Protein AF-A0A285VHG3-F1 (afdb_monomer_lite)

Structure (mmCIF, N/CA/C/O backbone):
data_AF-A0A285VHG3-F1
#
_entry.id   AF-A0A285VHG3-F1
#
loop_
_atom_site.group_PDB
_atom_site.id
_atom_site.type_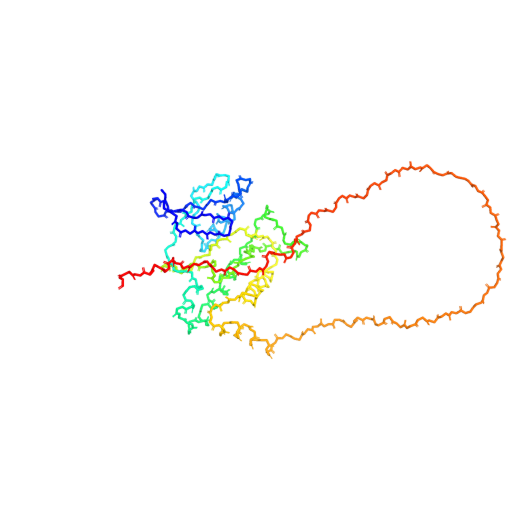symbol
_atom_site.label_atom_id
_atom_site.label_alt_id
_atom_site.label_comp_id
_atom_site.label_asym_id
_atom_site.label_entity_id
_atom_site.label_seq_id
_atom_site.pdbx_PDB_ins_code
_atom_site.Cartn_x
_atom_site.Cartn_y
_atom_site.Cartn_z
_atom_site.occupancy
_atom_site.B_iso_or_equiv
_atom_site.auth_seq_id
_atom_site.auth_comp_id
_atom_site.auth_asym_id
_atom_site.auth_atom_id
_atom_site.pdbx_PDB_model_num
ATOM 1 N N . MET A 1 1 ? -18.005 16.629 -5.718 1.00 66.44 1 MET A N 1
ATOM 2 C CA . MET A 1 1 ? -16.899 15.805 -5.182 1.00 66.44 1 MET A CA 1
ATOM 3 C C . MET A 1 1 ? -16.527 16.347 -3.810 1.00 66.44 1 MET A C 1
ATOM 5 O O . MET A 1 1 ? -16.294 17.544 -3.700 1.00 66.44 1 MET A O 1
ATOM 9 N N . GLN A 1 2 ? -16.548 15.513 -2.771 1.00 80.94 2 GLN A N 1
ATOM 10 C CA . GLN A 1 2 ? -16.170 15.897 -1.403 1.00 80.94 2 GLN A CA 1
ATOM 11 C C . GLN A 1 2 ? -14.703 15.526 -1.167 1.00 80.94 2 GLN A C 1
ATOM 13 O O . GLN A 1 2 ? -14.321 14.400 -1.457 1.00 80.94 2 GLN A O 1
ATOM 18 N N . LEU A 1 3 ? -13.888 16.429 -0.625 1.00 81.75 3 LEU A N 1
ATOM 19 C CA . LEU A 1 3 ? -12.512 16.112 -0.232 1.00 81.75 3 LEU A CA 1
ATOM 20 C C . LEU A 1 3 ? -12.527 15.217 1.019 1.00 81.75 3 LEU A C 1
ATOM 22 O O . LEU A 1 3 ? -13.089 15.599 2.045 1.00 81.75 3 LEU A O 1
ATOM 26 N N . LEU A 1 4 ? -11.945 14.023 0.921 1.00 76.56 4 LEU A N 1
ATOM 27 C CA . LEU A 1 4 ? -11.831 13.057 2.020 1.00 76.56 4 LEU A CA 1
ATOM 28 C C . LEU A 1 4 ? -10.488 13.155 2.737 1.00 76.56 4 LEU A C 1
ATOM 30 O O . LEU A 1 4 ? -10.408 12.888 3.933 1.00 76.56 4 LEU A O 1
ATOM 34 N N . GLY A 1 5 ? -9.437 13.529 2.012 1.00 73.00 5 GLY A N 1
ATOM 35 C CA . GLY A 1 5 ? -8.092 13.594 2.554 1.00 73.00 5 GLY A CA 1
ATOM 36 C C . GLY A 1 5 ? -7.164 14.418 1.679 1.00 73.00 5 GLY A C 1
ATOM 37 O O . GLY A 1 5 ? -7.343 14.515 0.468 1.00 73.00 5 GLY A O 1
ATOM 38 N N . VAL A 1 6 ? -6.167 15.007 2.326 1.00 73.00 6 VAL A N 1
ATOM 39 C CA . VAL A 1 6 ? -5.114 15.809 1.706 1.00 73.00 6 VAL A CA 1
ATOM 40 C C . VAL A 1 6 ? -3.807 15.098 2.019 1.00 73.00 6 VAL A C 1
ATOM 42 O O . VAL A 1 6 ? -3.356 15.099 3.163 1.00 73.00 6 VAL A O 1
ATOM 45 N N . GLY A 1 7 ? -3.236 14.432 1.022 1.00 68.06 7 GLY A N 1
ATOM 46 C CA . GLY A 1 7 ? -1.906 13.846 1.109 1.00 68.06 7 GLY A CA 1
ATOM 47 C C . GLY A 1 7 ? -0.818 14.894 0.871 1.00 68.06 7 GLY A C 1
ATOM 48 O O . GLY A 1 7 ? -1.086 16.068 0.595 1.00 68.06 7 GLY A O 1
ATOM 49 N N . ARG A 1 8 ? 0.446 14.468 0.953 1.00 72.12 8 ARG A N 1
ATOM 50 C CA . ARG A 1 8 ? 1.595 15.332 0.639 1.00 72.12 8 ARG A CA 1
ATOM 51 C C . ARG A 1 8 ? 1.576 15.771 -0.828 1.00 72.12 8 ARG A C 1
ATOM 53 O O . ARG A 1 8 ? 1.669 16.964 -1.107 1.00 72.12 8 ARG A O 1
ATOM 60 N N . ASP A 1 9 ? 1.382 14.803 -1.720 1.00 78.06 9 ASP A N 1
ATOM 61 C CA . ASP A 1 9 ? 1.516 14.985 -3.169 1.00 78.06 9 ASP A CA 1
ATOM 62 C C . ASP A 1 9 ? 0.190 14.830 -3.926 1.00 78.06 9 ASP A C 1
ATOM 64 O O . ASP A 1 9 ? 0.121 15.146 -5.113 1.00 78.06 9 ASP A O 1
ATOM 68 N N . ALA A 1 10 ? -0.852 14.322 -3.266 1.00 83.19 10 ALA A N 1
ATOM 69 C CA . ALA A 1 10 ? -2.134 14.015 -3.884 1.00 83.19 10 ALA A CA 1
ATOM 70 C C . ALA A 1 10 ? -3.300 14.370 -2.965 1.00 83.19 10 ALA A C 1
ATOM 72 O O . ALA A 1 10 ? -3.193 14.246 -1.745 1.00 83.19 10 ALA A O 1
ATOM 73 N N . ASP A 1 11 ? -4.419 14.749 -3.563 1.00 90.19 11 ASP A N 1
ATOM 74 C CA . ASP A 1 11 ? -5.684 14.973 -2.873 1.00 90.19 11 ASP A CA 1
ATOM 75 C C . ASP A 1 11 ? -6.637 13.811 -3.165 1.00 90.19 11 ASP A C 1
ATOM 77 O O . ASP A 1 11 ? -6.640 13.252 -4.265 1.00 90.19 11 ASP A O 1
ATOM 81 N N . VAL A 1 12 ? -7.426 13.415 -2.165 1.00 90.06 12 VAL A N 1
ATOM 82 C CA . VAL A 1 12 ? -8.349 12.279 -2.257 1.00 90.06 12 VAL A CA 1
ATOM 83 C C . VAL A 1 12 ? -9.781 12.772 -2.140 1.00 90.06 12 VAL A C 1
ATOM 85 O O . VAL A 1 12 ? -10.172 13.343 -1.120 1.00 90.06 12 VAL A O 1
ATOM 88 N N . PHE A 1 13 ? -10.587 12.511 -3.161 1.00 91.75 13 PHE A N 1
ATOM 89 C CA . PHE A 1 13 ? -11.979 12.932 -3.251 1.00 91.75 13 PHE A CA 1
ATOM 90 C C . PHE A 1 13 ? -12.920 11.729 -3.208 1.00 91.75 13 PHE A C 1
ATOM 92 O O . PHE A 1 13 ? -12.660 10.698 -3.824 1.00 91.75 13 PHE A O 1
ATOM 99 N N . ALA A 1 14 ? -14.045 11.864 -2.513 1.00 91.69 14 ALA A N 1
ATOM 100 C CA . ALA A 1 14 ? -15.127 10.896 -2.555 1.00 91.69 14 ALA A CA 1
ATOM 101 C C . ALA A 1 14 ? -15.791 10.916 -3.932 1.00 91.69 14 ALA A C 1
ATOM 103 O O . ALA A 1 14 ? -16.154 11.989 -4.434 1.00 91.69 14 ALA A O 1
ATOM 104 N N . LEU A 1 15 ? -16.007 9.723 -4.476 1.00 92.06 15 LEU A N 1
ATOM 105 C CA . LEU A 1 15 ? -16.868 9.469 -5.620 1.00 92.06 15 LEU A CA 1
ATOM 106 C C . LEU A 1 15 ? -18.014 8.534 -5.205 1.00 92.06 15 LEU A C 1
ATOM 108 O O . LEU A 1 15 ? -17.953 7.847 -4.182 1.00 92.06 15 LEU A O 1
ATOM 112 N N . ASP A 1 16 ? -19.060 8.487 -6.023 1.00 86.44 16 ASP A N 1
ATOM 113 C CA . ASP A 1 16 ? -20.205 7.608 -5.790 1.00 86.44 16 ASP A CA 1
ATOM 114 C C . ASP A 1 16 ? -19.862 6.130 -6.040 1.00 86.44 16 ASP A C 1
ATOM 116 O O . ASP A 1 16 ? -18.925 5.790 -6.775 1.00 86.44 16 ASP A O 1
ATOM 120 N N . GLY A 1 17 ? -20.663 5.235 -5.453 1.00 85.38 17 GLY A N 1
ATOM 121 C CA . GLY A 1 17 ? -20.525 3.786 -5.640 1.00 85.38 17 GLY A CA 1
ATOM 122 C C . GLY A 1 17 ? -19.355 3.162 -4.876 1.00 85.38 17 GLY A C 1
ATOM 123 O O . GLY A 1 17 ? -18.804 2.164 -5.324 1.00 85.38 17 GLY A O 1
ATOM 124 N N . GLY A 1 18 ? -18.945 3.752 -3.748 1.00 92.38 18 GLY A N 1
ATOM 125 C CA . GLY A 1 18 ? -17.847 3.217 -2.935 1.00 92.38 18 GLY A CA 1
ATOM 126 C C . GLY A 1 18 ? -16.474 3.418 -3.577 1.00 92.38 18 GLY A C 1
ATOM 127 O O . GLY A 1 18 ? -15.604 2.556 -3.462 1.00 92.38 18 GLY A O 1
ATOM 128 N N . ARG A 1 19 ? -16.277 4.549 -4.262 1.00 96.12 19 ARG A N 1
ATOM 129 C CA . ARG A 1 19 ? -15.038 4.886 -4.971 1.00 96.12 19 ARG A CA 1
ATOM 130 C C . ARG A 1 19 ? -14.408 6.159 -4.425 1.00 96.12 19 ARG A C 1
ATOM 132 O O . ARG A 1 19 ? -15.077 7.000 -3.824 1.00 96.12 19 ARG A O 1
ATOM 139 N N . VAL A 1 20 ? -13.113 6.307 -4.657 1.00 95.69 20 VAL A N 1
ATOM 140 C CA . VAL A 1 20 ? -12.373 7.544 -4.407 1.00 95.69 20 VAL A CA 1
ATOM 141 C C . VAL A 1 20 ? -11.532 7.904 -5.620 1.00 95.69 20 VAL A C 1
ATOM 143 O O . VAL A 1 20 ? -11.065 7.026 -6.337 1.00 95.69 20 VAL A O 1
ATOM 146 N N . LEU A 1 21 ? -11.333 9.198 -5.831 1.00 95.31 21 LEU A N 1
ATOM 147 C CA . LEU A 1 21 ? -10.357 9.731 -6.769 1.00 95.31 21 LEU A CA 1
ATOM 148 C C . LEU A 1 21 ? -9.127 10.168 -5.981 1.00 95.31 21 LEU A C 1
ATOM 150 O O . LEU A 1 21 ? -9.237 11.068 -5.153 1.00 95.31 21 LEU A O 1
ATOM 154 N N . ARG A 1 22 ? -7.969 9.574 -6.259 1.00 94.31 22 ARG A N 1
ATOM 155 C CA . ARG A 1 22 ? -6.661 10.108 -5.872 1.00 94.31 22 ARG A CA 1
ATOM 156 C C . ARG A 1 22 ? -6.131 10.927 -7.047 1.00 94.31 22 ARG A C 1
ATOM 158 O O . ARG A 1 22 ? -5.925 10.376 -8.120 1.00 94.31 22 ARG A O 1
ATOM 165 N N . ARG A 1 23 ? -5.909 12.224 -6.842 1.00 94.00 23 ARG A N 1
ATOM 166 C CA . ARG A 1 23 ? -5.384 13.148 -7.857 1.00 94.00 23 ARG A CA 1
ATOM 167 C C . ARG A 1 23 ? -4.040 13.697 -7.418 1.00 94.00 23 ARG A C 1
ATOM 169 O O . ARG A 1 23 ? -3.968 14.371 -6.389 1.00 94.00 23 ARG A O 1
ATOM 176 N N . TYR A 1 24 ? -2.989 13.441 -8.187 1.00 92.31 24 TYR A N 1
ATOM 177 C CA . TYR A 1 24 ? -1.686 14.060 -7.961 1.00 92.31 24 TYR A CA 1
ATOM 178 C C . TYR A 1 24 ? -1.740 15.563 -8.257 1.00 92.31 24 TYR A C 1
ATOM 180 O O . TYR A 1 24 ? -2.344 15.997 -9.234 1.00 92.31 24 TYR A O 1
ATOM 188 N N . ARG A 1 25 ? -1.115 16.376 -7.396 1.00 89.44 25 ARG A N 1
ATOM 189 C CA . ARG A 1 25 ? -1.076 17.840 -7.573 1.00 89.44 25 ARG A CA 1
ATOM 190 C C . ARG A 1 25 ? -0.153 18.278 -8.699 1.00 89.44 25 ARG A C 1
ATOM 192 O O . ARG A 1 25 ? -0.358 19.348 -9.259 1.00 89.44 25 ARG A O 1
ATOM 199 N N . ASP A 1 26 ? 0.869 17.477 -8.977 1.00 88.31 26 ASP A N 1
ATOM 200 C CA . ASP A 1 26 ? 1.717 17.630 -10.151 1.00 88.31 26 ASP A CA 1
ATOM 201 C C . ASP A 1 26 ? 0.990 17.003 -11.355 1.00 88.31 26 ASP A C 1
ATOM 203 O O . ASP A 1 26 ? 0.879 15.776 -11.408 1.00 88.31 26 ASP A O 1
ATOM 207 N N . PRO A 1 27 ? 0.482 17.803 -12.310 1.00 84.00 27 PRO A N 1
ATOM 208 C CA . PRO A 1 27 ? -0.258 17.284 -13.455 1.00 84.00 27 PRO A CA 1
ATOM 209 C C . PRO A 1 27 ? 0.642 16.576 -14.479 1.00 84.00 27 PRO A C 1
ATOM 211 O O . PRO A 1 27 ? 0.129 15.907 -15.371 1.00 84.00 27 PRO A O 1
ATOM 214 N N . GLN A 1 28 ? 1.969 16.722 -14.390 1.00 85.06 28 GLN A N 1
ATOM 215 C CA . GLN A 1 28 ? 2.921 15.984 -15.221 1.00 85.06 28 GLN A CA 1
ATOM 216 C C . GLN A 1 28 ? 3.239 14.599 -14.644 1.00 85.06 28 GLN A C 1
ATOM 218 O O . GLN A 1 28 ? 3.780 13.742 -15.348 1.00 85.06 28 GLN A O 1
ATOM 223 N N . ARG A 1 29 ? 2.916 14.361 -13.369 1.00 86.88 29 ARG A N 1
ATOM 224 C CA . ARG A 1 29 ? 3.086 13.062 -12.727 1.00 86.88 29 ARG A CA 1
ATOM 225 C C . ARG A 1 29 ? 1.976 12.114 -13.161 1.00 86.88 29 ARG A C 1
ATOM 227 O O . ARG A 1 29 ? 0.798 12.420 -13.026 1.00 86.88 29 ARG A O 1
ATOM 234 N N . SER A 1 30 ? 2.374 10.930 -13.610 1.00 89.94 30 SER A N 1
ATOM 235 C CA . SER A 1 30 ? 1.453 9.913 -14.108 1.00 89.94 30 SER A CA 1
ATOM 236 C C . SER A 1 30 ? 1.212 8.807 -13.065 1.00 89.94 30 SER A C 1
ATOM 238 O O . SER A 1 30 ? 2.144 8.330 -12.399 1.00 89.94 30 SER A O 1
ATOM 240 N N . ALA A 1 31 ? -0.056 8.437 -12.879 1.00 93.75 31 ALA A N 1
ATOM 241 C CA . ALA A 1 31 ? -0.536 7.470 -11.894 1.00 93.75 31 ALA A CA 1
ATOM 242 C C . ALA A 1 31 ? -0.565 6.028 -12.435 1.00 93.75 31 ALA A C 1
ATOM 244 O O . ALA A 1 31 ? -0.757 5.074 -11.683 1.00 93.75 31 ALA A O 1
ATOM 245 N N . GLU A 1 32 ? -0.313 5.832 -13.728 1.00 95.06 32 GLU A N 1
ATOM 246 C CA . GLU A 1 32 ? -0.385 4.544 -14.418 1.00 95.06 32 GLU A CA 1
ATOM 247 C C . GLU A 1 32 ? 0.639 3.546 -13.877 1.00 95.06 32 GLU A C 1
ATOM 249 O O . GLU A 1 32 ? 0.367 2.346 -13.836 1.00 95.06 32 GLU A O 1
ATOM 254 N N . ARG A 1 33 ? 1.814 4.008 -13.422 1.00 94.56 33 ARG A N 1
ATOM 255 C CA . ARG A 1 33 ? 2.782 3.119 -12.758 1.00 94.56 33 ARG A CA 1
ATOM 256 C C . ARG A 1 33 ? 2.176 2.521 -11.491 1.00 94.56 33 ARG A C 1
ATOM 258 O O . ARG A 1 33 ? 2.231 1.307 -11.318 1.00 94.56 33 ARG A O 1
ATOM 265 N N . GLU A 1 34 ? 1.600 3.363 -10.637 1.00 96.00 34 GLU A N 1
ATOM 266 C CA . GLU A 1 34 ? 0.955 2.936 -9.395 1.00 96.00 34 GLU A CA 1
ATOM 267 C C . GLU A 1 34 ? -0.230 2.010 -9.691 1.00 96.00 34 GLU A C 1
ATOM 269 O O . GLU A 1 34 ? -0.288 0.907 -9.152 1.00 96.00 34 GLU A O 1
ATOM 274 N N . ALA A 1 35 ? -1.103 2.392 -10.628 1.00 97.69 35 ALA A N 1
ATOM 275 C CA . ALA A 1 35 ? -2.235 1.582 -11.069 1.00 97.69 35 ALA A CA 1
ATOM 276 C C . ALA A 1 35 ? -1.806 0.172 -11.508 1.00 97.69 35 ALA A C 1
ATOM 278 O O . ALA A 1 35 ? -2.384 -0.828 -11.079 1.00 97.69 35 ALA A O 1
ATOM 279 N N . ARG A 1 36 ? -0.753 0.075 -12.332 1.00 97.88 36 ARG A N 1
ATOM 280 C CA . ARG A 1 36 ? -0.225 -1.206 -12.825 1.00 97.88 36 ARG A CA 1
ATOM 281 C C . ARG A 1 36 ? 0.395 -2.048 -11.714 1.00 97.88 36 ARG A C 1
ATOM 283 O O . ARG A 1 36 ? 0.242 -3.267 -11.743 1.00 97.88 36 ARG A O 1
ATOM 290 N N . VAL A 1 37 ? 1.069 -1.429 -10.740 1.00 98.31 37 VAL A N 1
ATOM 291 C CA . VAL A 1 37 ? 1.566 -2.144 -9.554 1.00 98.31 37 VAL A CA 1
ATOM 292 C C . VAL A 1 37 ? 0.403 -2.686 -8.731 1.00 98.31 37 VAL A C 1
ATOM 294 O O . VAL A 1 37 ? 0.410 -3.862 -8.383 1.00 98.31 37 VAL A O 1
ATOM 297 N N . MET A 1 38 ? -0.608 -1.864 -8.447 1.00 98.44 38 MET A N 1
ATOM 298 C CA . MET A 1 38 ? -1.771 -2.273 -7.659 1.00 98.44 38 MET A CA 1
ATOM 299 C C . MET A 1 38 ? -2.553 -3.398 -8.342 1.00 98.44 38 MET A C 1
ATOM 301 O O . MET A 1 38 ? -2.930 -4.366 -7.686 1.00 98.44 38 MET A O 1
ATOM 305 N N . ALA A 1 39 ? -2.742 -3.321 -9.662 1.00 98.19 39 ALA A N 1
ATOM 306 C CA . ALA A 1 39 ? -3.372 -4.388 -10.435 1.00 98.19 39 ALA A CA 1
ATOM 307 C C . ALA A 1 39 ? -2.569 -5.700 -10.361 1.00 98.19 39 ALA A C 1
ATOM 309 O O . ALA A 1 39 ? -3.150 -6.761 -10.132 1.00 98.19 39 ALA A O 1
ATOM 310 N N . HIS A 1 40 ? -1.238 -5.630 -10.485 1.00 98.50 40 HIS A N 1
ATOM 311 C CA . HIS A 1 40 ? -0.344 -6.786 -10.332 1.00 98.50 40 HIS A CA 1
ATOM 312 C C . HIS A 1 40 ? -0.417 -7.389 -8.923 1.00 98.50 40 HIS A C 1
ATOM 314 O O . HIS A 1 40 ? -0.601 -8.595 -8.770 1.00 98.50 40 HIS A O 1
ATOM 320 N N . ALA A 1 41 ? -0.343 -6.549 -7.888 1.00 98.50 41 ALA A N 1
ATOM 321 C CA . ALA A 1 41 ? -0.460 -6.953 -6.490 1.00 98.50 41 ALA A CA 1
ATOM 322 C C . ALA A 1 41 ? -1.809 -7.635 -6.201 1.00 98.50 41 ALA A C 1
ATOM 324 O O . ALA A 1 41 ? -1.849 -8.701 -5.586 1.00 98.50 41 ALA A O 1
ATOM 325 N N . ARG A 1 42 ? -2.913 -7.058 -6.694 1.00 98.31 42 ARG A N 1
ATOM 326 C CA . ARG A 1 42 ? -4.264 -7.618 -6.549 1.00 98.31 42 ARG A CA 1
ATOM 327 C C . ARG A 1 42 ? -4.399 -8.966 -7.245 1.00 98.31 42 ARG A C 1
ATOM 329 O O . ARG A 1 42 ? -4.957 -9.889 -6.661 1.00 98.31 42 ARG A O 1
ATOM 336 N N . ALA A 1 43 ? -3.877 -9.091 -8.465 1.00 98.25 43 ALA A N 1
ATOM 337 C CA . ALA A 1 43 ? -3.890 -10.347 -9.212 1.00 98.25 43 ALA A CA 1
ATOM 338 C C . ALA A 1 43 ? -3.103 -11.458 -8.495 1.00 98.25 43 ALA A C 1
ATOM 340 O O . ALA A 1 43 ? -3.467 -12.626 -8.590 1.00 98.25 43 ALA A O 1
ATOM 341 N N . ALA A 1 44 ? -2.073 -11.090 -7.728 1.00 98.06 44 ALA A N 1
ATOM 342 C CA . ALA A 1 44 ? -1.323 -11.999 -6.865 1.00 98.06 44 ALA A CA 1
ATOM 343 C C . ALA A 1 44 ? -2.010 -12.295 -5.512 1.00 98.06 44 ALA A C 1
ATOM 345 O O . ALA A 1 44 ? -1.462 -13.031 -4.695 1.00 98.06 44 ALA A O 1
ATOM 346 N N . GLY A 1 45 ? -3.204 -11.745 -5.261 1.00 98.06 45 GLY A N 1
ATOM 347 C CA . GLY A 1 45 ? -3.992 -11.996 -4.052 1.00 98.06 45 GLY A CA 1
ATOM 348 C C . GLY A 1 45 ? -3.670 -11.084 -2.866 1.00 98.06 45 GLY A C 1
ATOM 349 O O . GLY A 1 45 ? -4.161 -11.333 -1.764 1.00 98.06 45 GLY A O 1
ATOM 350 N N . LEU A 1 46 ? -2.875 -10.026 -3.057 1.00 98.44 46 LEU A N 1
ATOM 351 C CA . LEU A 1 46 ? -2.599 -9.071 -1.984 1.00 98.44 46 LEU A CA 1
ATOM 352 C C . LEU A 1 46 ? -3.843 -8.239 -1.638 1.00 98.44 46 LEU A C 1
ATOM 354 O O . LEU A 1 46 ? -4.617 -7.877 -2.532 1.00 98.44 46 LEU A O 1
ATOM 358 N N . PRO A 1 47 ? -4.030 -7.876 -0.355 1.00 98.12 47 PRO A N 1
ATOM 359 C CA . PRO A 1 47 ? -5.150 -7.051 0.064 1.00 98.12 47 PRO A CA 1
ATOM 360 C C . PRO A 1 47 ? -4.882 -5.589 -0.305 1.00 98.12 47 PRO A C 1
ATOM 362 O O . PRO A 1 47 ? -4.387 -4.806 0.503 1.00 98.12 47 PRO A O 1
ATOM 365 N N . VAL A 1 48 ? -5.198 -5.225 -1.543 1.00 98.25 48 VAL A N 1
ATOM 366 C CA . VAL A 1 48 ? -5.052 -3.867 -2.082 1.00 98.25 48 VAL A CA 1
ATOM 367 C C . VAL A 1 48 ? -6.390 -3.368 -2.638 1.00 98.25 48 VAL A C 1
ATOM 369 O O . VAL A 1 48 ? -7.206 -4.194 -3.075 1.00 98.25 48 VAL A O 1
ATOM 372 N N . PRO A 1 49 ? -6.636 -2.043 -2.645 1.00 97.69 49 PRO A N 1
ATOM 373 C CA . PRO A 1 49 ? -7.817 -1.478 -3.283 1.00 97.69 49 PRO A CA 1
ATOM 374 C C . PRO A 1 49 ? -7.903 -1.884 -4.754 1.00 97.69 49 PRO A C 1
ATOM 376 O O . PRO A 1 49 ? -6.892 -1.948 -5.456 1.00 97.69 49 PRO A O 1
ATOM 379 N N . GLU A 1 50 ? -9.117 -2.128 -5.235 1.00 97.19 50 GLU A N 1
ATOM 380 C CA . GLU A 1 50 ? -9.350 -2.256 -6.671 1.00 97.19 50 GLU A CA 1
ATOM 381 C C . GLU A 1 50 ? -9.071 -0.931 -7.388 1.00 97.19 50 GLU A C 1
ATOM 383 O O . GLU A 1 50 ? -9.438 0.136 -6.894 1.00 97.19 50 GLU A O 1
ATOM 388 N N . VAL A 1 51 ? -8.424 -1.013 -8.550 1.00 97.69 51 VAL A N 1
ATOM 389 C CA . VAL A 1 51 ? -8.245 0.117 -9.464 1.00 97.69 51 VAL A CA 1
ATOM 390 C C . VAL A 1 51 ? -9.354 0.047 -10.503 1.00 97.69 51 VAL A C 1
ATOM 392 O O . VAL A 1 51 ? -9.466 -0.957 -11.203 1.00 97.69 51 VAL A O 1
ATOM 395 N N . PHE A 1 52 ? -10.160 1.100 -10.600 1.00 96.94 52 PHE A N 1
ATOM 396 C CA . PHE A 1 52 ? -11.248 1.178 -11.575 1.00 96.94 52 PHE A CA 1
ATOM 397 C C . PHE A 1 52 ? -10.848 1.922 -12.842 1.00 96.94 52 PHE A C 1
ATOM 399 O O . PHE A 1 52 ? -11.296 1.545 -13.920 1.00 96.94 52 PHE A O 1
ATOM 406 N N . ASP A 1 53 ? -10.054 2.984 -12.707 1.00 97.00 53 ASP A N 1
ATOM 407 C CA . ASP A 1 53 ? -9.671 3.839 -13.828 1.00 97.00 53 ASP A CA 1
ATOM 408 C C . ASP A 1 53 ? -8.391 4.625 -13.520 1.00 97.00 53 ASP A C 1
ATOM 410 O O . ASP A 1 53 ? -8.060 4.851 -12.350 1.00 97.00 53 ASP A O 1
ATOM 414 N N . VAL A 1 54 ? -7.683 5.044 -14.567 1.00 97.12 54 VAL A N 1
ATOM 415 C CA . VAL A 1 54 ? -6.488 5.888 -14.484 1.00 97.12 54 VAL A CA 1
ATOM 416 C C . VAL A 1 54 ? -6.392 6.795 -15.710 1.00 97.12 54 VAL A C 1
ATOM 418 O O . VAL A 1 54 ? -6.484 6.323 -16.840 1.00 97.12 54 VAL A O 1
ATOM 421 N N . ASP A 1 55 ? -6.176 8.088 -15.477 1.00 95.12 55 ASP A N 1
ATOM 422 C CA . ASP A 1 55 ? -6.013 9.094 -16.530 1.00 95.12 55 ASP A CA 1
ATOM 423 C C . ASP A 1 55 ? -4.997 10.158 -16.091 1.00 95.1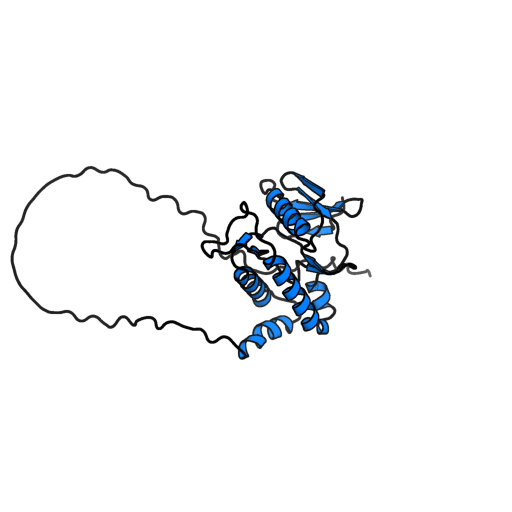2 55 ASP A C 1
ATOM 425 O O . ASP A 1 55 ? -5.292 11.034 -15.272 1.00 95.12 55 ASP A O 1
ATOM 429 N N . GLY A 1 56 ? -3.759 10.059 -16.584 1.00 94.50 56 GLY A N 1
ATOM 430 C CA . GLY A 1 56 ? -2.696 10.999 -16.247 1.00 94.50 56 GLY A CA 1
ATOM 431 C C . GLY A 1 56 ? -2.424 11.040 -14.742 1.00 94.50 56 GLY A C 1
ATOM 432 O O . GLY A 1 56 ? -1.940 10.073 -14.156 1.00 94.50 56 GLY A O 1
ATOM 433 N N . ALA A 1 57 ? -2.723 12.173 -14.106 1.00 94.31 57 ALA A N 1
ATOM 434 C CA . ALA A 1 57 ? -2.521 12.390 -12.671 1.00 94.31 57 ALA A CA 1
ATOM 435 C C . ALA A 1 57 ? -3.637 11.803 -11.783 1.00 94.31 57 ALA A C 1
ATOM 437 O O . ALA A 1 57 ? -3.516 11.835 -10.552 1.00 94.31 57 ALA A O 1
ATOM 438 N N . ASP A 1 58 ? -4.710 11.284 -12.383 1.00 96.00 58 ASP A N 1
ATOM 439 C CA . ASP A 1 58 ? -5.903 10.802 -11.695 1.00 96.00 58 ASP A CA 1
ATOM 440 C C . ASP A 1 58 ? -5.940 9.276 -11.608 1.00 96.00 58 ASP A C 1
ATOM 442 O O . ASP A 1 58 ? -5.709 8.566 -12.583 1.00 96.00 58 ASP A O 1
ATOM 446 N N . LEU A 1 59 ? -6.288 8.773 -10.424 1.00 96.38 59 LEU A N 1
ATOM 447 C CA . LEU A 1 59 ? -6.425 7.353 -10.129 1.00 96.38 59 LEU A CA 1
ATOM 448 C C . LEU A 1 59 ? -7.732 7.098 -9.374 1.00 96.38 59 LEU A C 1
ATOM 450 O O . LEU A 1 59 ? -7.917 7.574 -8.249 1.00 96.38 59 LEU A O 1
ATOM 454 N N . VAL A 1 60 ? -8.644 6.336 -9.977 1.00 97.38 60 VAL A N 1
ATOM 455 C CA . VAL A 1 60 ? -9.932 5.976 -9.372 1.00 97.38 60 VAL A CA 1
ATOM 456 C C . VAL A 1 60 ? -9.823 4.613 -8.705 1.00 97.38 60 VAL A C 1
ATOM 458 O O . VAL A 1 60 ? -9.567 3.600 -9.355 1.00 97.38 60 VAL A O 1
ATOM 461 N N . LEU A 1 61 ? -10.057 4.584 -7.396 1.00 97.31 61 LEU A N 1
ATOM 462 C CA . LEU A 1 61 ? -9.828 3.425 -6.539 1.00 97.31 61 LEU A CA 1
ATOM 463 C C . LEU A 1 61 ? -11.082 3.022 -5.767 1.00 97.31 61 LEU A C 1
ATOM 465 O O . LEU A 1 61 ? -11.983 3.828 -5.518 1.00 97.31 61 LEU A O 1
ATOM 469 N N . GLN A 1 62 ? -11.097 1.775 -5.307 1.00 96.81 62 GLN A N 1
ATOM 470 C CA . GLN A 1 62 ? -11.994 1.314 -4.257 1.00 96.81 62 GLN A CA 1
ATOM 471 C C . GLN A 1 62 ? -11.817 2.144 -2.991 1.00 96.81 62 GLN A C 1
ATOM 473 O O . GLN A 1 62 ? -10.716 2.292 -2.459 1.00 96.81 62 GLN A O 1
ATOM 478 N N . ARG A 1 63 ? -12.937 2.646 -2.472 1.00 95.62 63 ARG A N 1
ATOM 479 C CA . ARG A 1 63 ? -12.983 3.265 -1.157 1.00 95.62 63 ARG A CA 1
ATOM 480 C C . ARG A 1 63 ? -12.907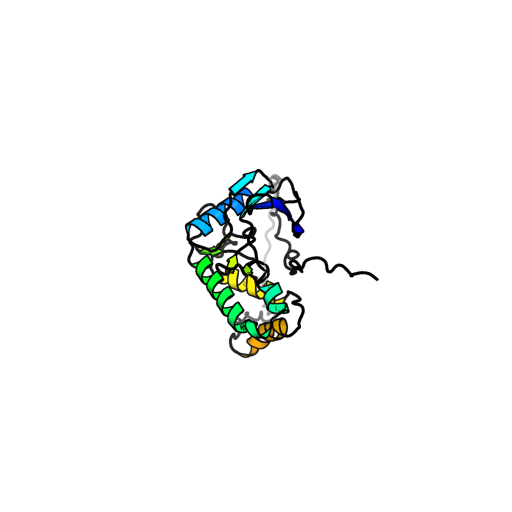 2.180 -0.092 1.00 95.62 63 ARG A C 1
ATOM 482 O O . ARG A 1 63 ? -13.740 1.277 -0.054 1.00 95.62 63 ARG A O 1
ATOM 489 N N . ILE A 1 64 ? -11.928 2.303 0.794 1.00 95.81 64 ILE A N 1
ATOM 490 C CA . ILE A 1 64 ? -11.756 1.403 1.931 1.00 95.81 64 ILE A CA 1
ATOM 491 C C . ILE A 1 64 ? -12.214 2.124 3.195 1.00 95.81 64 ILE A C 1
ATOM 493 O O . ILE A 1 64 ? -11.693 3.181 3.542 1.00 95.81 64 ILE A O 1
ATOM 497 N N . GLU A 1 65 ? -13.198 1.545 3.878 1.00 93.50 65 GLU A N 1
ATOM 498 C CA . GLU A 1 65 ? -13.712 2.070 5.141 1.00 93.50 65 GLU A CA 1
ATOM 499 C C . GLU A 1 65 ? -12.930 1.488 6.318 1.00 93.50 65 GLU A C 1
ATOM 501 O O . GLU A 1 65 ? -12.913 0.274 6.527 1.00 93.50 65 GLU A O 1
ATOM 506 N N . GLY A 1 66 ? -12.304 2.356 7.108 1.00 94.25 66 GLY A N 1
ATOM 507 C CA . GLY A 1 66 ? -11.568 1.966 8.306 1.00 94.25 66 GLY A CA 1
ATOM 508 C C . GLY A 1 66 ? -10.533 3.010 8.725 1.00 94.25 66 GLY A C 1
ATOM 509 O O . GLY A 1 66 ? -10.144 3.860 7.923 1.00 94.25 66 GLY A O 1
ATOM 510 N N . PRO A 1 67 ? -10.078 2.995 9.989 1.00 95.12 67 PRO A N 1
ATOM 511 C CA . PRO A 1 67 ? -8.931 3.794 10.395 1.00 95.12 67 PRO A CA 1
ATOM 512 C C . PRO A 1 67 ? -7.641 3.202 9.817 1.00 95.12 67 PRO A C 1
ATOM 514 O O . PRO A 1 67 ? -7.554 1.995 9.578 1.00 95.12 67 PRO A O 1
ATOM 517 N N . THR A 1 68 ? -6.599 4.021 9.695 1.00 95.62 68 THR A N 1
ATOM 518 C CA . THR A 1 68 ? -5.244 3.488 9.523 1.00 95.62 68 THR A CA 1
ATOM 519 C C . THR A 1 68 ? -4.826 2.673 10.749 1.00 95.62 68 THR A C 1
ATOM 521 O O . THR A 1 68 ? -5.297 2.897 11.873 1.00 95.62 68 THR A O 1
ATOM 524 N N . MET A 1 69 ? -3.906 1.732 10.555 1.00 96.19 69 MET A N 1
ATOM 525 C CA . MET A 1 69 ? -3.291 0.950 11.624 1.00 96.19 69 MET A CA 1
ATOM 526 C C . MET A 1 69 ? -2.618 1.883 12.649 1.00 96.19 69 MET A C 1
ATOM 528 O O . MET A 1 69 ? -2.791 1.709 13.855 1.00 96.19 69 MET A O 1
ATOM 532 N N . ALA A 1 70 ? -1.963 2.954 12.193 1.00 91.94 70 ALA A N 1
ATOM 533 C CA . ALA A 1 70 ? -1.401 3.999 13.049 1.00 91.94 70 ALA A CA 1
ATOM 534 C C . ALA A 1 70 ? -2.465 4.686 13.924 1.00 91.94 70 ALA A C 1
ATOM 536 O O . ALA A 1 70 ? -2.306 4.763 15.145 1.00 91.94 70 ALA A O 1
ATOM 537 N N . ALA A 1 71 ? -3.580 5.133 13.336 1.00 91.38 71 ALA A N 1
ATOM 538 C CA . ALA A 1 71 ? -4.670 5.756 14.088 1.00 91.38 71 ALA A CA 1
ATOM 539 C C . ALA A 1 71 ? -5.283 4.784 15.115 1.00 91.38 71 ALA A C 1
ATOM 541 O O . ALA A 1 71 ? -5.632 5.176 16.234 1.00 91.38 71 ALA A O 1
ATOM 542 N N . ALA A 1 72 ? -5.371 3.495 14.776 1.00 93.69 72 ALA A N 1
ATOM 543 C CA . ALA A 1 72 ? -5.807 2.462 15.707 1.00 93.69 72 ALA A CA 1
ATOM 544 C C . ALA A 1 72 ? -4.808 2.241 16.860 1.00 93.69 72 ALA A C 1
ATOM 546 O O . ALA A 1 72 ? -5.243 2.092 18.005 1.00 93.69 72 ALA A O 1
ATOM 547 N N . LEU A 1 73 ? -3.495 2.263 16.596 1.00 91.00 73 LEU A N 1
ATOM 548 C CA . LEU A 1 73 ? -2.448 2.162 17.624 1.00 91.00 73 LEU A CA 1
ATOM 549 C C . LEU A 1 73 ? -2.485 3.328 18.608 1.00 91.00 73 LEU A C 1
ATOM 551 O O . LEU A 1 73 ? -2.380 3.095 19.811 1.00 91.00 73 LEU A O 1
ATOM 555 N N . VAL A 1 74 ? -2.690 4.555 18.123 1.00 89.69 74 VAL A N 1
ATOM 556 C CA . VAL A 1 74 ? -2.833 5.740 18.986 1.00 89.69 74 VAL A CA 1
ATOM 557 C C . VAL A 1 74 ? -3.999 5.560 19.960 1.00 89.69 74 VAL A C 1
ATOM 559 O O . VAL A 1 74 ? -3.873 5.858 21.146 1.00 89.69 74 VAL A O 1
ATOM 562 N N . ARG A 1 75 ? -5.128 5.015 19.488 1.00 91.38 75 ARG A N 1
ATOM 563 C CA . ARG A 1 75 ? -6.317 4.775 20.323 1.00 91.38 75 ARG A CA 1
ATOM 564 C C . ARG A 1 75 ? -6.185 3.564 21.250 1.00 91.38 75 ARG A C 1
ATOM 566 O O . ARG A 1 75 ? -6.820 3.540 22.301 1.00 91.38 75 ARG A O 1
ATOM 573 N N . ARG A 1 76 ? -5.442 2.530 20.846 1.00 93.06 76 ARG A N 1
ATOM 574 C CA . ARG A 1 76 ? -5.342 1.237 21.551 1.00 93.06 76 ARG A CA 1
ATOM 575 C C . ARG A 1 76 ? -3.892 0.737 21.592 1.00 93.06 76 ARG A C 1
ATOM 577 O O . ARG A 1 76 ? -3.580 -0.290 20.981 1.00 93.06 76 ARG A O 1
ATOM 584 N N . PRO A 1 77 ? -2.996 1.401 22.340 1.00 92.31 77 PRO A N 1
ATOM 585 C CA . PRO A 1 77 ? -1.561 1.107 22.311 1.00 92.31 77 PRO A CA 1
ATOM 586 C C . PRO A 1 77 ? -1.203 -0.304 22.804 1.00 92.31 77 PRO A C 1
ATOM 588 O O . PRO A 1 77 ? -0.206 -0.874 22.371 1.00 92.31 77 PRO A O 1
ATOM 591 N N . TRP A 1 78 ? -2.035 -0.922 23.651 1.00 94.94 78 TRP A N 1
ATOM 592 C CA . TRP A 1 78 ? -1.853 -2.315 24.094 1.00 94.94 78 TRP A CA 1
ATOM 593 C C . TRP A 1 78 ? -1.952 -3.343 22.955 1.00 94.94 78 TRP A C 1
ATOM 595 O O . TRP A 1 78 ? -1.520 -4.481 23.116 1.00 94.94 78 TRP A O 1
ATOM 605 N N . THR A 1 79 ? -2.483 -2.961 21.788 1.00 93.19 79 THR A N 1
ATOM 606 C CA . THR A 1 79 ? -2.558 -3.837 20.606 1.00 93.19 79 THR A CA 1
ATOM 607 C C . THR A 1 79 ? -1.261 -3.885 19.794 1.00 93.19 79 THR A C 1
ATOM 609 O O . THR A 1 79 ? -1.191 -4.636 18.823 1.00 93.19 79 THR A O 1
ATOM 612 N N . LEU A 1 80 ? -0.221 -3.145 20.201 1.00 92.38 80 LEU A N 1
ATOM 613 C CA . LEU A 1 80 ? 1.048 -3.015 19.479 1.00 92.38 80 LEU A CA 1
ATOM 614 C C . LEU A 1 80 ? 1.612 -4.346 18.975 1.00 92.38 80 LEU A C 1
ATOM 616 O O . LEU A 1 80 ? 1.846 -4.504 17.782 1.00 92.38 80 LEU A O 1
ATOM 620 N N . ALA A 1 81 ? 1.792 -5.326 19.862 1.00 93.31 81 ALA A N 1
ATOM 621 C CA . ALA A 1 81 ? 2.373 -6.611 19.478 1.00 93.31 81 ALA A CA 1
ATOM 622 C C . ALA A 1 81 ? 1.500 -7.374 18.466 1.00 93.31 81 ALA A C 1
ATOM 624 O O . ALA A 1 81 ? 2.020 -8.073 17.601 1.00 93.31 81 ALA A O 1
ATOM 625 N N . ALA A 1 82 ? 0.172 -7.257 18.557 1.00 95.81 82 ALA A N 1
ATOM 626 C CA . ALA A 1 82 ? -0.735 -7.878 17.597 1.00 95.81 82 ALA A CA 1
ATOM 627 C C . ALA A 1 82 ? -0.637 -7.196 16.225 1.00 95.81 82 ALA A C 1
ATOM 629 O O . ALA A 1 82 ? -0.467 -7.879 15.219 1.00 95.81 82 ALA A O 1
ATOM 630 N N . GLN A 1 83 ? -0.654 -5.863 16.184 1.00 95.94 83 GLN A N 1
ATOM 631 C CA . GLN A 1 83 ? -0.561 -5.113 14.930 1.00 95.94 83 GLN A CA 1
ATOM 632 C C . GLN A 1 83 ? 0.819 -5.245 14.270 1.00 95.94 83 GLN A C 1
ATOM 634 O O . GLN A 1 83 ? 0.896 -5.371 13.055 1.00 95.94 83 GLN A O 1
ATOM 639 N N . ALA A 1 84 ? 1.899 -5.342 15.051 1.00 95.06 84 ALA A N 1
ATOM 640 C CA . ALA A 1 84 ? 3.234 -5.631 14.529 1.00 95.06 84 ALA A CA 1
ATOM 641 C C . ALA A 1 84 ? 3.303 -6.999 13.826 1.00 95.06 84 ALA A C 1
ATOM 643 O O . ALA A 1 84 ? 3.947 -7.126 12.788 1.00 95.06 84 ALA A O 1
ATOM 644 N N . ARG A 1 85 ? 2.604 -8.022 14.346 1.00 97.88 85 ARG A N 1
ATOM 645 C CA . ARG A 1 85 ? 2.500 -9.326 13.666 1.00 97.88 85 ARG A CA 1
ATOM 646 C C . ARG A 1 85 ? 1.719 -9.225 12.359 1.00 97.88 85 ARG A C 1
ATOM 648 O O . ARG A 1 85 ? 2.120 -9.861 11.390 1.00 97.88 85 ARG A O 1
ATOM 655 N N . VAL A 1 86 ? 0.648 -8.429 12.331 1.00 98.19 86 VAL A N 1
ATOM 656 C CA . VAL A 1 86 ? -0.118 -8.162 11.104 1.00 98.19 86 VAL A CA 1
ATOM 657 C C . VAL A 1 86 ? 0.763 -7.467 10.069 1.00 98.19 86 VAL A C 1
ATOM 659 O O . VAL A 1 86 ? 0.875 -7.962 8.955 1.00 98.19 86 VAL A O 1
ATOM 662 N N . LEU A 1 87 ? 1.453 -6.386 10.444 1.00 97.56 87 LEU A N 1
ATOM 663 C CA . LEU A 1 87 ? 2.349 -5.658 9.544 1.00 97.56 87 LEU A CA 1
ATOM 664 C C . LEU A 1 87 ? 3.474 -6.558 9.010 1.00 97.56 87 LEU A C 1
ATOM 666 O O . LEU A 1 87 ? 3.728 -6.581 7.811 1.00 97.56 87 LEU A O 1
ATOM 670 N N . ALA A 1 88 ? 4.098 -7.367 9.871 1.00 97.38 88 ALA A N 1
ATOM 671 C CA . ALA A 1 88 ? 5.108 -8.335 9.445 1.00 97.38 88 ALA A CA 1
ATOM 672 C C . ALA A 1 88 ? 4.542 -9.399 8.487 1.00 97.38 88 ALA A C 1
ATOM 674 O O . ALA A 1 88 ? 5.239 -9.831 7.573 1.00 97.38 88 ALA A O 1
ATOM 675 N N . GLY A 1 89 ? 3.291 -9.825 8.688 1.00 98.44 89 GLY A N 1
ATOM 676 C CA . GLY A 1 89 ? 2.586 -10.712 7.763 1.00 98.44 89 GLY A CA 1
ATOM 677 C C . GLY A 1 89 ? 2.356 -10.063 6.398 1.00 98.44 89 GLY A C 1
ATOM 678 O O . GLY A 1 89 ? 2.603 -10.706 5.384 1.00 98.44 89 GLY A O 1
ATOM 679 N N . LEU A 1 90 ? 1.969 -8.784 6.372 1.00 98.56 90 LEU A N 1
ATOM 680 C CA . LEU A 1 90 ? 1.804 -8.020 5.134 1.00 98.56 90 LEU A CA 1
ATOM 681 C C . LEU A 1 90 ? 3.128 -7.874 4.380 1.00 98.56 90 LEU A C 1
ATOM 683 O O . LEU A 1 90 ? 3.151 -8.142 3.187 1.00 98.56 90 LEU A O 1
ATOM 687 N N . HIS A 1 91 ? 4.233 -7.545 5.060 1.00 98.31 91 HIS A N 1
ATOM 688 C CA . HIS A 1 91 ? 5.554 -7.524 4.419 1.00 98.31 91 HIS A CA 1
ATOM 689 C C . HIS A 1 91 ? 5.882 -8.862 3.754 1.00 98.31 91 HIS A C 1
ATOM 691 O O . HIS A 1 91 ? 6.233 -8.882 2.581 1.00 98.31 91 HIS A O 1
ATOM 697 N N . ARG A 1 92 ? 5.712 -9.985 4.469 1.00 98.44 92 ARG A N 1
ATOM 698 C CA . ARG A 1 92 ? 5.972 -1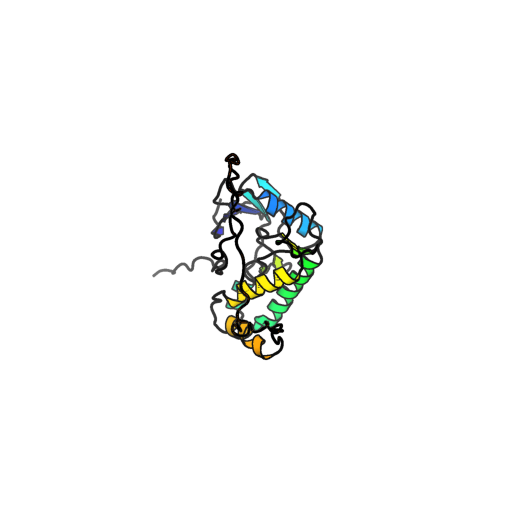1.315 3.891 1.00 98.44 92 ARG A CA 1
ATOM 699 C C . ARG A 1 92 ? 5.107 -11.583 2.665 1.00 98.44 92 ARG A C 1
ATOM 701 O O . ARG A 1 92 ? 5.649 -11.993 1.649 1.00 98.44 92 ARG A O 1
ATOM 708 N N . ALA A 1 93 ? 3.808 -11.297 2.746 1.00 98.56 93 ALA A N 1
ATOM 709 C CA . ALA A 1 93 ? 2.900 -11.478 1.620 1.00 98.56 93 ALA A CA 1
ATOM 710 C C . ALA A 1 93 ? 3.347 -10.653 0.402 1.00 98.56 93 ALA A C 1
ATOM 712 O O . ALA A 1 93 ? 3.404 -11.178 -0.704 1.00 98.56 93 ALA A O 1
ATOM 713 N N . VAL A 1 94 ? 3.730 -9.385 0.599 1.00 98.50 94 VAL A N 1
ATOM 714 C CA . VAL A 1 94 ? 4.265 -8.541 -0.483 1.00 98.50 94 VAL A CA 1
ATOM 715 C C . VAL A 1 94 ? 5.538 -9.147 -1.080 1.00 98.50 94 VAL A C 1
ATOM 717 O O . VAL A 1 94 ? 5.666 -9.220 -2.298 1.00 98.50 94 VAL A O 1
ATOM 720 N N . HIS A 1 95 ? 6.450 -9.637 -0.241 1.00 98.19 95 HIS A N 1
ATOM 721 C CA . HIS A 1 95 ? 7.741 -10.188 -0.671 1.00 98.19 95 HIS A CA 1
ATOM 722 C C . HIS A 1 95 ? 7.648 -11.554 -1.352 1.00 98.19 95 HIS A C 1
ATOM 724 O O . HIS A 1 95 ? 8.581 -11.942 -2.054 1.00 98.19 95 HIS A O 1
ATOM 730 N N . GLU A 1 96 ? 6.542 -12.273 -1.167 1.00 98.12 96 GLU A N 1
ATOM 731 C CA . GLU A 1 96 ? 6.232 -13.505 -1.899 1.00 98.12 96 GLU A CA 1
ATOM 732 C C . GLU A 1 96 ? 5.816 -13.227 -3.350 1.00 98.12 96 GLU A C 1
ATOM 734 O O . GLU A 1 96 ? 5.950 -14.105 -4.204 1.00 98.12 96 GLU A O 1
ATOM 739 N N . VAL A 1 97 ? 5.359 -12.009 -3.661 1.00 98.44 97 VAL A N 1
ATOM 740 C CA . VAL A 1 97 ? 4.968 -11.626 -5.019 1.00 98.44 97 VAL A CA 1
ATOM 741 C C . VAL A 1 97 ? 6.210 -11.297 -5.851 1.00 98.44 97 VAL A C 1
ATOM 743 O O . VAL A 1 97 ? 6.957 -10.377 -5.505 1.00 98.44 97 VAL A O 1
ATOM 746 N N . PRO A 1 98 ? 6.440 -11.973 -6.992 1.00 98.00 98 PRO A N 1
ATOM 747 C CA . PRO A 1 98 ? 7.483 -11.571 -7.925 1.00 98.00 98 PRO A CA 1
ATOM 748 C C . PRO A 1 98 ? 7.175 -10.190 -8.509 1.00 98.00 98 PRO A C 1
ATOM 750 O O . PRO A 1 98 ? 6.060 -9.933 -8.970 1.00 98.00 98 PRO A O 1
ATOM 753 N N . ALA A 1 99 ? 8.162 -9.300 -8.525 1.00 97.50 99 ALA A N 1
ATOM 754 C CA . ALA A 1 99 ? 8.043 -8.018 -9.197 1.00 97.50 99 ALA A CA 1
ATOM 755 C C . ALA A 1 99 ? 7.944 -8.225 -10.715 1.00 97.50 99 ALA A C 1
ATOM 757 O O . ALA A 1 99 ? 8.693 -9.032 -11.275 1.00 97.50 99 ALA A O 1
ATOM 758 N N . PRO A 1 100 ? 7.089 -7.465 -11.412 1.00 96.44 100 PRO A N 1
ATOM 759 C CA . PRO A 1 100 ? 7.039 -7.539 -12.857 1.00 96.44 100 PRO A CA 1
ATOM 760 C C . PRO A 1 100 ? 8.305 -6.925 -13.477 1.00 96.44 100 PRO A C 1
ATOM 762 O O . PRO A 1 100 ? 8.923 -6.014 -12.922 1.00 96.44 100 PRO A O 1
ATOM 765 N N . GLU A 1 101 ? 8.697 -7.406 -14.658 1.00 93.50 101 GLU A N 1
ATOM 766 C CA . GLU A 1 101 ? 9.978 -7.047 -15.292 1.00 93.50 101 GLU A CA 1
ATOM 767 C C . GLU A 1 101 ? 10.123 -5.545 -15.579 1.00 93.50 101 GLU A C 1
ATOM 769 O O . GLU A 1 101 ? 11.214 -4.984 -15.456 1.00 93.50 101 GLU A O 1
ATOM 774 N N . TRP A 1 102 ? 9.012 -4.876 -15.893 1.00 95.38 102 TRP A N 1
ATOM 775 C CA . TRP A 1 102 ? 8.971 -3.441 -16.183 1.00 95.38 102 TRP A CA 1
ATOM 776 C C . TRP A 1 102 ? 9.183 -2.553 -14.949 1.00 95.38 102 TRP A C 1
ATOM 778 O O . TRP A 1 102 ? 9.410 -1.353 -15.104 1.00 95.38 102 TRP A O 1
ATOM 788 N N . LEU A 1 103 ? 9.074 -3.100 -13.734 1.00 96.12 103 LEU A N 1
ATOM 789 C CA . LEU A 1 103 ? 9.225 -2.329 -12.505 1.00 96.12 103 LEU A CA 1
ATOM 790 C C . LEU A 1 103 ? 10.715 -2.040 -12.250 1.00 96.12 103 LEU A C 1
ATOM 792 O O . LEU A 1 103 ? 11.531 -2.961 -12.336 1.00 96.12 103 LEU A O 1
ATOM 796 N N . PRO A 1 104 ? 11.111 -0.790 -11.952 1.00 93.81 104 PRO A N 1
ATOM 797 C CA . PRO A 1 104 ? 12.515 -0.458 -11.758 1.00 93.81 104 PRO A CA 1
ATOM 798 C C . PRO A 1 104 ? 13.089 -1.164 -10.526 1.00 93.81 104 PRO A C 1
ATOM 800 O O . PRO A 1 104 ? 12.403 -1.361 -9.523 1.00 93.81 104 PRO A O 1
ATOM 803 N N . GLY A 1 105 ? 14.365 -1.540 -10.615 1.00 94.00 105 GLY A N 1
ATOM 804 C CA . GLY A 1 105 ? 15.116 -2.097 -9.494 1.00 94.00 105 GLY A CA 1
ATOM 805 C C . GLY A 1 105 ? 15.570 -1.020 -8.507 1.00 94.00 105 GLY A C 1
ATOM 806 O O . GLY A 1 105 ? 15.843 0.114 -8.903 1.00 94.00 105 GLY A O 1
ATOM 807 N N . VAL A 1 106 ? 15.699 -1.379 -7.230 1.00 90.81 106 VAL A N 1
ATOM 808 C CA . VAL A 1 106 ? 16.320 -0.514 -6.215 1.00 90.81 106 VAL A CA 1
ATOM 809 C C . VAL A 1 106 ? 17.841 -0.580 -6.340 1.00 90.81 106 VAL A C 1
ATOM 811 O O . VAL A 1 106 ? 18.490 -1.461 -5.770 1.00 90.81 106 VAL A O 1
ATOM 814 N N . GLY A 1 107 ? 18.411 0.365 -7.091 1.00 85.75 107 GLY A N 1
ATOM 815 C CA . GLY A 1 107 ? 19.850 0.412 -7.364 1.00 85.75 107 GLY A CA 1
ATOM 816 C C . GLY A 1 107 ? 20.373 -0.908 -7.942 1.00 85.75 107 GLY A C 1
ATOM 817 O O . GLY A 1 107 ? 19.671 -1.585 -8.692 1.00 85.75 107 GLY A O 1
ATOM 818 N N . ASP A 1 108 ? 21.583 -1.297 -7.534 1.00 85.69 108 ASP A N 1
ATOM 819 C CA . ASP A 1 108 ? 22.258 -2.522 -7.994 1.00 85.69 108 ASP A CA 1
ATOM 820 C C . ASP A 1 108 ? 22.117 -3.698 -7.003 1.00 85.69 108 ASP A C 1
ATOM 822 O O . ASP A 1 108 ? 22.913 -4.636 -7.010 1.00 85.69 108 ASP A O 1
ATOM 826 N N . LEU A 1 109 ? 21.118 -3.658 -6.112 1.00 83.75 109 LEU A N 1
ATOM 827 C CA . LEU A 1 109 ? 20.986 -4.610 -4.997 1.00 83.75 109 LEU A CA 1
ATOM 828 C C . LEU A 1 109 ? 20.492 -6.012 -5.409 1.00 83.75 109 LEU A C 1
ATOM 830 O O . LEU A 1 109 ? 20.486 -6.926 -4.583 1.00 83.75 109 LEU A O 1
ATOM 834 N N . GLY A 1 110 ? 20.086 -6.197 -6.668 1.00 88.56 110 GLY A N 1
ATOM 835 C CA . GLY A 1 110 ? 19.519 -7.452 -7.171 1.00 88.56 110 GLY A CA 1
ATOM 836 C C . GLY A 1 110 ? 18.147 -7.787 -6.567 1.00 88.56 110 GLY A C 1
ATOM 837 O O . GLY A 1 110 ? 17.494 -6.938 -5.974 1.00 88.56 110 GLY A O 1
ATOM 838 N N . GLY A 1 111 ? 17.695 -9.034 -6.724 1.00 92.81 111 GLY A N 1
ATOM 839 C CA . GLY A 1 111 ? 16.415 -9.514 -6.188 1.00 92.81 111 GLY A CA 1
ATOM 840 C C . GLY A 1 111 ? 15.219 -9.341 -7.130 1.00 92.81 111 GLY A C 1
ATOM 841 O O . GLY A 1 111 ? 15.215 -8.513 -8.041 1.00 92.81 111 GLY A O 1
ATOM 842 N N . THR A 1 112 ? 14.204 -10.178 -6.920 1.00 95.75 112 THR A N 1
ATOM 843 C CA . THR A 1 112 ? 13.029 -10.302 -7.799 1.00 95.75 112 THR A CA 1
ATOM 844 C C . THR A 1 112 ? 11.710 -10.076 -7.070 1.00 95.75 112 THR A C 1
ATOM 846 O O . THR A 1 112 ? 10.662 -10.236 -7.685 1.00 95.75 112 THR A O 1
ATOM 849 N N . ALA A 1 113 ? 11.735 -9.736 -5.781 1.00 97.88 113 ALA A N 1
ATOM 850 C CA . ALA A 1 113 ? 10.519 -9.507 -5.011 1.00 97.88 113 ALA A CA 1
ATOM 851 C C . ALA A 1 113 ? 9.913 -8.145 -5.360 1.00 97.88 113 ALA A C 1
ATOM 853 O O . ALA A 1 113 ? 10.640 -7.183 -5.640 1.00 97.88 113 ALA A O 1
ATOM 854 N N . LEU A 1 114 ? 8.583 -8.075 -5.322 1.00 98.50 114 LEU A N 1
ATOM 855 C CA . LEU A 1 114 ? 7.859 -6.818 -5.250 1.00 98.50 114 LEU A CA 1
ATOM 856 C C . LEU A 1 114 ? 8.174 -6.160 -3.906 1.00 98.50 114 LEU A C 1
ATOM 858 O O . LEU A 1 114 ? 8.108 -6.797 -2.856 1.00 98.50 114 LEU A O 1
ATOM 862 N N . LEU A 1 115 ? 8.534 -4.886 -3.963 1.00 98.31 115 LEU A N 1
ATOM 863 C CA . LEU A 1 115 ? 8.801 -4.042 -2.810 1.00 98.31 115 LEU A CA 1
ATOM 864 C C . LEU A 1 115 ? 7.752 -2.939 -2.749 1.00 98.31 115 LEU A C 1
ATOM 866 O O . LEU A 1 115 ? 7.349 -2.420 -3.792 1.00 98.31 115 LEU A O 1
ATOM 870 N N . HIS A 1 116 ? 7.343 -2.565 -1.542 1.00 97.88 116 HIS A N 1
ATOM 871 C CA . HIS A 1 116 ? 6.451 -1.431 -1.313 1.00 97.88 116 HIS A CA 1
ATOM 872 C C . HIS A 1 116 ? 7.218 -0.120 -1.086 1.00 97.88 116 HIS A C 1
ATOM 874 O O . HIS A 1 116 ? 6.786 0.926 -1.563 1.00 97.88 116 HIS A O 1
ATOM 880 N N . LEU A 1 117 ? 8.335 -0.176 -0.350 1.00 95.75 117 LEU A N 1
ATOM 881 C CA . LEU A 1 117 ? 9.202 0.947 0.045 1.00 95.75 117 LEU A CA 1
ATOM 882 C C . LEU A 1 117 ? 8.478 2.115 0.729 1.00 95.75 117 LEU A C 1
ATOM 884 O O . LEU A 1 117 ? 8.868 3.270 0.583 1.00 95.75 117 LEU A O 1
ATOM 888 N N . ASP A 1 118 ? 7.369 1.795 1.398 1.00 94.12 118 ASP A N 1
ATOM 889 C CA . ASP A 1 118 ? 6.673 2.692 2.328 1.00 94.12 118 ASP A CA 1
ATOM 890 C C . ASP A 1 118 ? 5.644 1.918 3.176 1.00 94.12 118 ASP A C 1
ATOM 892 O O . ASP A 1 118 ? 4.578 2.421 3.535 1.00 94.12 118 ASP A O 1
ATOM 896 N N . LEU A 1 119 ? 5.883 0.625 3.428 1.00 96.06 119 LEU A N 1
ATOM 897 C CA . LEU A 1 119 ? 4.906 -0.208 4.128 1.00 96.06 119 LEU A CA 1
ATOM 898 C C . LEU A 1 119 ? 5.060 -0.018 5.637 1.00 96.06 119 LEU A C 1
ATOM 900 O O . LEU A 1 119 ? 5.860 -0.674 6.299 1.00 96.06 119 LEU A O 1
ATOM 904 N N . HIS A 1 120 ? 4.267 0.895 6.182 1.00 94.31 120 HIS A N 1
ATOM 905 C CA . HIS A 1 120 ? 4.211 1.201 7.607 1.00 94.31 120 HIS A CA 1
ATOM 906 C C . HIS A 1 120 ? 2.753 1.400 8.062 1.00 94.31 120 HIS A C 1
ATOM 908 O O . HIS A 1 120 ? 1.846 1.441 7.231 1.00 94.31 120 HIS A O 1
ATOM 914 N N . PRO A 1 121 ? 2.472 1.529 9.376 1.00 95.25 121 PRO A N 1
ATOM 915 C CA . PRO A 1 121 ? 1.097 1.569 9.879 1.00 95.25 121 PRO A CA 1
ATOM 916 C C . PRO A 1 121 ? 0.187 2.693 9.344 1.00 95.25 121 PRO A C 1
ATOM 918 O O . PRO A 1 121 ? -1.025 2.603 9.527 1.00 95.25 121 PRO A O 1
ATOM 921 N N . GLU A 1 122 ? 0.703 3.764 8.732 1.00 92.75 122 GLU A N 1
ATOM 922 C CA . GLU A 1 122 ? -0.185 4.763 8.104 1.00 92.75 122 GLU A CA 1
ATOM 923 C C . GLU A 1 122 ? -0.688 4.291 6.733 1.00 92.75 122 GLU A C 1
ATOM 925 O O . GLU A 1 122 ? -1.835 4.561 6.394 1.00 92.75 122 GLU A O 1
ATOM 930 N N . ASN A 1 123 ? 0.096 3.476 6.023 1.00 96.12 123 ASN A N 1
ATOM 931 C CA . ASN A 1 123 ? -0.244 2.906 4.716 1.00 96.12 123 ASN A CA 1
ATOM 932 C C . ASN A 1 123 ? -0.968 1.550 4.817 1.00 96.12 123 ASN A C 1
ATOM 934 O O . ASN A 1 123 ? -1.000 0.758 3.873 1.00 96.12 123 ASN A O 1
ATOM 938 N N . VAL A 1 124 ? -1.592 1.277 5.968 1.00 97.81 124 VAL A N 1
ATOM 939 C CA . VAL A 1 124 ? -2.463 0.113 6.169 1.00 97.81 124 VAL A CA 1
ATOM 940 C C . VAL A 1 124 ? -3.796 0.561 6.751 1.00 97.81 124 VAL A C 1
ATOM 942 O O . VAL A 1 124 ? -3.842 1.063 7.873 1.00 97.81 124 VAL A O 1
ATOM 945 N N . LEU A 1 125 ? -4.891 0.333 6.028 1.00 97.25 125 LEU A N 1
ATOM 946 C CA . LEU A 1 125 ? -6.256 0.569 6.502 1.00 97.25 125 LEU A CA 1
ATOM 947 C C . LEU A 1 125 ? -6.832 -0.700 7.131 1.00 97.25 125 LEU A C 1
ATOM 949 O O . LEU A 1 125 ? -6.738 -1.786 6.565 1.00 97.25 125 LEU A O 1
ATOM 953 N N . LEU A 1 126 ? -7.443 -0.573 8.307 1.00 97.50 126 LEU A N 1
ATOM 954 C CA . LEU A 1 126 ? -8.081 -1.682 9.016 1.00 97.50 126 LEU A CA 1
ATOM 955 C C . LEU A 1 126 ? -9.568 -1.747 8.651 1.00 97.50 126 LEU A C 1
ATOM 957 O O . LEU A 1 126 ? -10.408 -1.171 9.346 1.00 97.50 126 LEU A O 1
ATOM 961 N N . ALA A 1 127 ? -9.878 -2.439 7.555 1.00 96.38 127 ALA A N 1
ATOM 962 C CA . ALA A 1 127 ? -11.244 -2.634 7.085 1.00 96.38 127 ALA A CA 1
ATOM 963 C C . ALA A 1 127 ? -11.936 -3.809 7.792 1.00 96.38 127 ALA A C 1
ATOM 965 O O . ALA A 1 127 ? -11.293 -4.669 8.397 1.00 96.38 127 ALA A O 1
ATOM 966 N N . ALA A 1 128 ? -13.264 -3.887 7.668 1.00 94.56 128 ALA A N 1
ATOM 967 C CA . ALA A 1 128 ? -14.051 -4.991 8.227 1.00 94.56 128 ALA A CA 1
ATOM 968 C C . ALA A 1 128 ? -13.611 -6.372 7.695 1.00 94.56 128 ALA A C 1
ATOM 970 O O . ALA A 1 128 ? -13.653 -7.353 8.431 1.00 94.56 128 ALA A O 1
ATOM 971 N N . GLY A 1 129 ? -13.156 -6.435 6.438 1.00 94.00 129 GLY A N 1
ATOM 972 C CA . GLY A 1 129 ? -12.644 -7.653 5.798 1.00 94.00 129 GLY A CA 1
ATOM 973 C C . GLY A 1 129 ? -11.168 -7.963 6.075 1.00 94.00 129 GLY A C 1
ATOM 974 O O . GLY A 1 129 ? -10.660 -8.952 5.557 1.00 94.00 129 GLY A O 1
ATOM 975 N N . GLY A 1 130 ? -10.473 -7.139 6.866 1.00 96.69 130 GLY A N 1
ATOM 976 C CA . GLY A 1 130 ? -9.047 -7.290 7.154 1.00 96.69 130 GLY A CA 1
ATOM 977 C C . GLY A 1 130 ? -8.207 -6.066 6.770 1.00 96.69 130 GLY A C 1
ATOM 978 O O . GLY A 1 130 ? -8.741 -5.049 6.320 1.00 96.69 130 GLY A O 1
ATOM 979 N N . PRO A 1 131 ? -6.883 -6.132 6.996 1.00 98.12 131 PRO A N 1
ATOM 980 C CA . PRO A 1 131 ? -5.972 -5.048 6.655 1.00 98.12 131 PRO A CA 1
ATOM 981 C C . PRO A 1 131 ? -5.837 -4.901 5.137 1.00 98.12 131 PRO A C 1
ATOM 983 O O . PRO A 1 131 ? -5.688 -5.898 4.437 1.00 98.12 131 PRO A O 1
ATOM 986 N N . VAL A 1 132 ? -5.832 -3.664 4.650 1.00 98.62 132 VAL A N 1
ATOM 987 C CA . VAL A 1 132 ? -5.647 -3.318 3.237 1.00 98.62 132 VAL A CA 1
ATOM 988 C C . VAL A 1 132 ? -4.441 -2.395 3.103 1.00 98.62 132 VAL A C 1
ATOM 990 O O . VAL A 1 132 ? -4.361 -1.384 3.801 1.00 98.62 132 VAL A O 1
ATOM 993 N N . VAL A 1 133 ? -3.508 -2.748 2.221 1.00 98.38 133 VAL A N 1
ATOM 994 C CA . VAL A 1 133 ? -2.282 -1.991 1.946 1.00 98.38 133 VAL A CA 1
ATOM 995 C C . VAL A 1 133 ? -2.552 -0.949 0.868 1.00 98.38 133 VAL A C 1
ATOM 997 O O . VAL A 1 133 ? -3.060 -1.274 -0.210 1.00 98.38 133 VAL A O 1
ATOM 1000 N N . ILE A 1 134 ? -2.205 0.299 1.164 1.00 96.25 134 ILE A N 1
ATOM 1001 C CA . ILE A 1 134 ? -2.415 1.455 0.291 1.00 96.25 134 ILE A CA 1
ATOM 1002 C C . ILE A 1 134 ? -1.088 2.146 -0.025 1.00 96.25 134 ILE A C 1
ATOM 1004 O O . ILE A 1 134 ? -0.073 1.854 0.586 1.00 96.25 134 ILE A O 1
ATOM 1008 N N . ASP A 1 135 ? -1.137 3.100 -0.949 1.00 93.06 135 ASP A N 1
ATOM 1009 C CA . ASP A 1 135 ? -0.003 3.929 -1.364 1.00 93.06 135 ASP A CA 1
ATOM 1010 C C . ASP A 1 135 ? 1.182 3.158 -1.972 1.00 93.06 135 ASP A C 1
ATOM 1012 O O . ASP A 1 135 ? 2.301 3.138 -1.469 1.00 93.06 135 ASP A O 1
ATOM 1016 N N . TRP A 1 136 ? 0.943 2.579 -3.149 1.00 96.56 136 TRP A N 1
ATOM 1017 C CA . TRP A 1 136 ? 1.930 1.798 -3.907 1.00 96.56 136 TRP A CA 1
ATOM 1018 C C . TRP A 1 136 ? 2.873 2.658 -4.756 1.00 96.56 136 TRP A C 1
ATOM 1020 O O . TRP A 1 136 ? 3.541 2.177 -5.675 1.00 96.56 136 TRP A O 1
ATOM 1030 N N . THR A 1 137 ? 2.933 3.951 -4.458 1.00 93.00 137 THR A N 1
ATOM 1031 C CA . THR A 1 137 ? 3.708 4.942 -5.198 1.00 93.00 137 THR A CA 1
ATOM 1032 C C . THR A 1 137 ? 5.185 4.575 -5.300 1.00 93.00 137 THR A C 1
ATOM 1034 O O . THR A 1 137 ? 5.786 4.713 -6.368 1.00 93.00 137 THR A O 1
ATOM 1037 N N . ASN A 1 138 ? 5.781 4.124 -4.197 1.00 93.94 138 ASN A N 1
ATOM 1038 C CA . ASN A 1 138 ? 7.223 3.896 -4.098 1.00 93.94 138 ASN A CA 1
ATOM 1039 C C . ASN A 1 138 ? 7.633 2.490 -4.540 1.00 93.94 138 ASN A C 1
ATOM 1041 O O . ASN A 1 138 ? 8.808 2.146 -4.462 1.00 93.94 138 ASN A O 1
ATOM 1045 N N . ALA A 1 139 ? 6.687 1.689 -5.033 1.00 97.06 139 ALA A N 1
ATOM 1046 C CA . ALA A 1 139 ? 6.941 0.297 -5.328 1.00 97.06 139 ALA A CA 1
ATOM 1047 C C . ALA A 1 139 ? 8.061 0.097 -6.354 1.00 97.06 139 ALA A C 1
ATOM 1049 O O . ALA A 1 139 ? 8.172 0.807 -7.362 1.00 97.06 139 ALA A O 1
ATOM 1050 N N . ALA A 1 140 ? 8.871 -0.921 -6.094 1.00 97.25 140 ALA A N 1
ATOM 1051 C CA . ALA A 1 140 ? 10.054 -1.245 -6.870 1.00 97.25 140 ALA A CA 1
ATOM 1052 C C . ALA A 1 140 ? 10.301 -2.757 -6.880 1.00 97.25 140 ALA A C 1
ATOM 1054 O O . ALA A 1 140 ? 9.615 -3.533 -6.214 1.00 97.25 140 ALA A O 1
ATOM 1055 N N . ARG A 1 141 ? 11.305 -3.182 -7.642 1.00 97.56 141 ARG A N 1
ATOM 1056 C CA . ARG A 1 141 ? 11.858 -4.535 -7.591 1.00 97.56 141 ARG A CA 1
ATOM 1057 C C . ARG A 1 141 ? 13.118 -4.545 -6.736 1.00 97.56 141 ARG A C 1
ATOM 1059 O O . ARG A 1 141 ? 13.974 -3.675 -6.888 1.00 97.56 141 ARG A O 1
ATOM 1066 N N . GLY 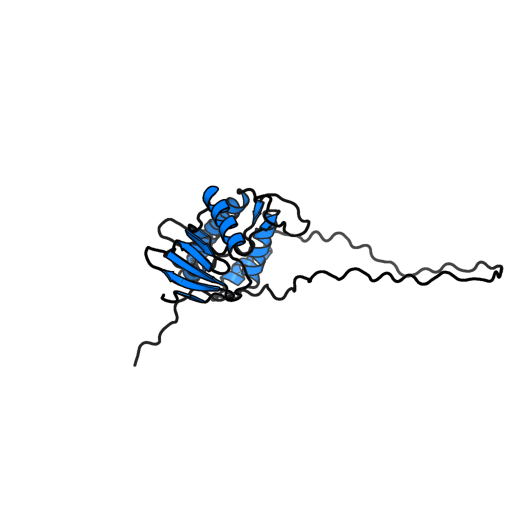A 1 142 ? 13.296 -5.563 -5.905 1.00 96.44 142 GLY A N 1
ATOM 1067 C CA . GLY A 1 142 ? 14.579 -5.738 -5.234 1.00 96.44 142 GLY A CA 1
ATOM 1068 C C . GLY A 1 142 ? 14.611 -6.862 -4.205 1.00 96.44 142 GLY A C 1
ATOM 1069 O O . GLY A 1 142 ? 13.788 -7.782 -4.262 1.00 96.44 142 GLY A O 1
ATOM 1070 N N . PRO A 1 143 ? 15.568 -6.823 -3.262 1.00 96.88 143 PRO A N 1
ATOM 1071 C CA . PRO A 1 143 ? 15.614 -7.780 -2.172 1.00 96.88 143 PRO A CA 1
ATOM 1072 C C . PRO A 1 143 ? 14.607 -7.382 -1.086 1.00 96.88 143 PRO A C 1
ATOM 1074 O O . PRO A 1 143 ? 14.566 -6.226 -0.669 1.00 96.88 143 PRO A O 1
ATOM 1077 N N . ALA A 1 144 ? 13.861 -8.353 -0.554 1.00 95.88 144 ALA A N 1
ATOM 1078 C CA . ALA A 1 144 ? 12.871 -8.157 0.516 1.00 95.88 144 ALA A CA 1
ATOM 1079 C C . ALA A 1 144 ? 13.405 -7.365 1.732 1.00 95.88 144 ALA A C 1
ATOM 1081 O O . ALA A 1 144 ? 12.682 -6.605 2.373 1.00 95.88 144 ALA A O 1
ATOM 1082 N N . GLY A 1 145 ? 14.701 -7.501 2.035 1.00 94.06 145 GLY A N 1
ATOM 1083 C CA . GLY A 1 145 ? 15.352 -6.770 3.123 1.00 94.06 145 GLY A CA 1
ATOM 1084 C C . GLY A 1 145 ? 15.360 -5.244 2.954 1.00 94.06 145 GLY A C 1
ATOM 1085 O O . GLY A 1 145 ? 15.421 -4.545 3.962 1.00 94.06 145 GLY A O 1
ATOM 1086 N N . ALA A 1 146 ? 15.266 -4.723 1.724 1.00 93.94 146 ALA A N 1
ATOM 1087 C CA . ALA A 1 146 ? 15.201 -3.282 1.472 1.00 93.94 146 ALA A CA 1
ATOM 1088 C C . ALA A 1 146 ? 13.914 -2.667 2.047 1.00 93.94 146 ALA A C 1
ATOM 1090 O O . ALA A 1 146 ? 13.978 -1.657 2.740 1.00 93.94 146 ALA A O 1
ATOM 1091 N N . ASP A 1 147 ? 12.776 -3.337 1.860 1.00 92.31 147 ASP A N 1
ATOM 1092 C CA . ASP A 1 147 ? 11.481 -2.933 2.424 1.00 92.31 147 ASP A CA 1
ATOM 1093 C C . ASP A 1 147 ? 11.483 -2.919 3.954 1.00 92.31 147 ASP A C 1
ATOM 1095 O O . ASP A 1 147 ? 10.928 -2.022 4.584 1.00 92.31 147 ASP A O 1
ATOM 1099 N N . VAL A 1 148 ? 12.107 -3.928 4.569 1.00 91.88 148 VAL A N 1
ATOM 1100 C CA . VAL A 1 148 ? 12.188 -4.026 6.033 1.00 91.88 148 VAL A CA 1
ATOM 1101 C C . VAL A 1 148 ? 13.084 -2.924 6.598 1.00 91.88 148 VAL A C 1
ATOM 1103 O O . VAL A 1 148 ? 12.773 -2.350 7.643 1.00 91.88 148 VAL A O 1
ATOM 1106 N N . ALA A 1 149 ? 14.192 -2.620 5.916 1.00 90.75 149 ALA A N 1
ATOM 1107 C CA . ALA A 1 149 ? 15.086 -1.535 6.303 1.00 90.75 149 ALA A CA 1
ATOM 1108 C C . ALA A 1 149 ? 14.397 -0.167 6.190 1.00 90.75 149 ALA A C 1
ATOM 1110 O O . ALA A 1 149 ? 14.521 0.645 7.108 1.00 90.75 149 ALA A O 1
ATOM 1111 N N . ASP A 1 150 ? 13.643 0.061 5.114 1.00 88.31 150 ASP A N 1
ATOM 1112 C CA . ASP A 1 150 ? 12.878 1.288 4.898 1.00 88.31 150 ASP A CA 1
ATOM 1113 C C . ASP A 1 150 ? 11.797 1.488 5.973 1.00 88.31 150 ASP A C 1
ATOM 1115 O O . ASP A 1 150 ? 11.808 2.492 6.690 1.00 88.31 150 ASP A O 1
ATOM 1119 N N . ALA A 1 151 ? 10.964 0.471 6.219 1.00 87.38 151 ALA A N 1
ATOM 1120 C CA . ALA A 1 151 ? 9.958 0.515 7.278 1.00 87.38 151 ALA A CA 1
ATOM 1121 C C . ALA A 1 151 ? 10.583 0.780 8.659 1.00 87.38 151 ALA A C 1
ATOM 1123 O O . ALA A 1 151 ? 10.051 1.549 9.466 1.00 87.38 151 ALA A O 1
ATOM 1124 N N . TRP A 1 152 ? 11.741 0.173 8.943 1.00 86.94 152 TRP A N 1
ATOM 1125 C CA . TRP A 1 152 ? 12.473 0.421 10.181 1.00 86.94 152 TRP A CA 1
ATOM 1126 C C . TRP A 1 152 ? 12.958 1.875 10.288 1.00 86.94 152 TRP A C 1
ATOM 1128 O O . TRP A 1 152 ? 12.848 2.463 11.368 1.00 86.94 152 TRP A O 1
ATOM 1138 N N . LEU A 1 153 ? 13.444 2.480 9.198 1.00 84.75 153 LEU A N 1
ATOM 1139 C CA . LEU A 1 153 ? 13.840 3.892 9.159 1.00 84.75 153 LEU A CA 1
ATOM 1140 C C . LEU A 1 153 ? 12.642 4.815 9.401 1.00 84.75 153 LEU A C 1
ATOM 1142 O O . LEU A 1 153 ? 12.701 5.647 10.309 1.00 84.75 153 LEU A O 1
ATOM 1146 N N . VAL A 1 154 ? 11.544 4.624 8.666 1.00 81.19 154 VAL A N 1
ATOM 1147 C CA . VAL A 1 154 ? 10.317 5.425 8.803 1.00 81.19 154 VAL A CA 1
ATOM 1148 C C . VAL A 1 154 ? 9.774 5.352 10.231 1.00 81.19 154 VAL A C 1
ATOM 1150 O O . VAL A 1 154 ? 9.498 6.379 10.849 1.00 81.19 154 VAL A O 1
ATOM 1153 N N . MET A 1 155 ? 9.698 4.159 10.825 1.00 80.00 155 MET A N 1
ATOM 1154 C CA . MET A 1 155 ? 9.219 4.005 12.204 1.00 80.00 155 MET A CA 1
ATOM 1155 C C . MET A 1 155 ? 10.193 4.543 13.263 1.00 80.00 155 MET A C 1
ATOM 1157 O O . MET A 1 155 ? 9.759 4.929 14.348 1.00 80.00 155 MET A O 1
ATOM 1161 N N . SER A 1 156 ? 11.500 4.559 12.983 1.00 75.81 156 SER A N 1
ATOM 1162 C CA . SER A 1 156 ? 12.522 5.016 13.939 1.00 75.81 156 SER A CA 1
ATOM 1163 C C . SER A 1 156 ? 12.692 6.534 13.951 1.00 75.81 156 SER A C 1
ATOM 1165 O O . SER A 1 156 ? 12.962 7.117 15.004 1.00 75.81 156 SER A O 1
ATOM 1167 N N . VAL A 1 157 ? 12.553 7.170 12.786 1.00 73.38 157 VAL A N 1
ATOM 1168 C CA . VAL A 1 157 ? 12.690 8.624 12.605 1.00 73.38 157 VAL A CA 1
ATOM 1169 C C . VAL A 1 157 ? 11.337 9.331 12.761 1.00 73.38 157 VAL A C 1
ATOM 1171 O O . VAL A 1 157 ? 11.282 10.514 13.096 1.00 73.38 157 VAL A O 1
ATOM 1174 N N . GLY A 1 158 ? 10.233 8.601 12.585 1.00 61.00 158 GLY A N 1
ATOM 1175 C CA . GLY A 1 158 ? 8.875 9.110 12.716 1.00 61.00 158 GLY A CA 1
ATOM 1176 C C . GLY A 1 158 ? 8.515 9.472 14.142 1.00 61.00 158 GLY A C 1
ATOM 1177 O O . GLY A 1 158 ? 8.615 8.665 15.066 1.00 61.00 158 GLY A O 1
ATOM 1178 N N . SER A 1 159 ? 8.044 10.702 14.324 1.00 49.50 159 SER A N 1
ATOM 1179 C CA . SER A 1 159 ? 7.491 11.154 15.595 1.00 49.50 159 SER A CA 1
ATOM 1180 C C . SER A 1 159 ? 6.092 10.566 15.780 1.00 49.50 159 SER A C 1
ATOM 1182 O O . SER A 1 159 ? 5.086 11.216 15.519 1.00 49.50 159 SER A O 1
ATOM 1184 N N . VAL A 1 160 ? 6.004 9.315 16.237 1.00 50.44 160 VAL A N 1
ATOM 1185 C CA . VAL A 1 160 ? 4.704 8.742 16.603 1.00 50.44 160 VAL A CA 1
ATOM 1186 C C . VAL A 1 160 ? 4.212 9.411 17.891 1.00 50.44 160 VAL A C 1
ATOM 1188 O O . VAL A 1 160 ? 4.905 9.334 18.916 1.00 50.44 160 VAL A O 1
ATOM 1191 N N . PRO A 1 161 ? 3.026 10.053 17.894 1.00 39.22 161 PRO A N 1
ATOM 1192 C CA . PRO A 1 161 ? 2.434 10.570 19.119 1.00 39.22 161 PRO A CA 1
ATOM 1193 C C . PRO A 1 161 ? 2.275 9.424 20.121 1.00 39.22 161 PRO A C 1
ATOM 1195 O O . PRO A 1 161 ? 1.570 8.451 19.861 1.00 39.22 161 PRO A O 1
ATOM 1198 N N . GLY A 1 162 ? 2.960 9.524 21.261 1.00 45.59 162 GLY A N 1
ATOM 1199 C CA . GLY A 1 162 ? 2.830 8.558 22.348 1.00 45.59 162 GLY A CA 1
ATOM 1200 C C . GLY A 1 162 ? 4.123 7.990 22.921 1.00 45.59 162 GLY A C 1
ATOM 1201 O O . GLY A 1 162 ? 3.995 7.244 23.882 1.00 45.59 162 GLY A O 1
ATOM 1202 N N . GLY A 1 163 ? 5.321 8.318 22.405 1.00 48.22 163 GLY A N 1
ATOM 1203 C CA . GLY A 1 163 ? 6.658 8.100 23.020 1.00 48.22 163 GLY A CA 1
ATOM 1204 C C . GLY A 1 163 ? 7.099 6.645 23.292 1.00 48.22 163 GLY A C 1
ATOM 1205 O O . GLY A 1 163 ? 8.267 6.296 23.154 1.00 48.22 163 GLY A O 1
ATOM 1206 N N . ARG A 1 164 ? 6.159 5.758 23.616 1.00 46.78 164 ARG A N 1
ATOM 1207 C CA . ARG A 1 164 ? 6.317 4.338 23.919 1.00 46.78 164 ARG A CA 1
ATOM 1208 C C . ARG A 1 164 ? 6.575 3.505 22.667 1.00 46.78 164 ARG A C 1
ATOM 1210 O O . ARG A 1 164 ? 7.257 2.495 22.769 1.00 46.78 164 ARG A O 1
ATOM 1217 N N . LEU A 1 165 ? 6.081 3.926 21.497 1.00 49.50 165 LEU A N 1
ATOM 1218 C CA . LEU A 1 165 ? 6.349 3.237 20.229 1.00 49.50 165 LEU A CA 1
ATOM 1219 C C . LEU A 1 165 ? 7.804 3.439 19.791 1.00 49.50 165 LEU A C 1
ATOM 1221 O O . LEU A 1 165 ? 8.500 2.467 19.513 1.00 49.50 165 LEU A O 1
ATOM 1225 N N . GLN A 1 166 ? 8.286 4.685 19.840 1.00 49.50 166 GLN A N 1
ATOM 1226 C CA . GLN A 1 166 ? 9.695 5.000 19.611 1.00 49.50 166 GLN A CA 1
ATOM 1227 C C . GLN A 1 166 ? 10.578 4.277 20.639 1.00 49.50 166 GLN A C 1
ATOM 1229 O O . GLN A 1 166 ? 11.562 3.653 20.264 1.00 49.50 166 GLN A O 1
ATOM 1234 N N . ALA A 1 167 ? 10.180 4.250 21.917 1.00 48.03 167 ALA A N 1
ATOM 1235 C CA . ALA A 1 167 ? 10.899 3.507 22.953 1.00 48.03 167 ALA A CA 1
ATOM 1236 C C . ALA A 1 167 ? 10.888 1.978 22.751 1.00 48.03 167 ALA A C 1
ATOM 1238 O O . ALA A 1 167 ? 11.865 1.331 23.103 1.00 48.03 167 ALA A O 1
ATOM 1239 N N . ALA A 1 168 ? 9.841 1.382 22.172 1.00 53.28 168 ALA A N 1
ATOM 1240 C CA . ALA A 1 168 ? 9.797 -0.052 21.869 1.00 53.28 168 ALA A CA 1
ATOM 1241 C C . ALA A 1 168 ? 10.653 -0.414 20.640 1.00 53.28 168 ALA A C 1
ATOM 1243 O O . ALA A 1 168 ? 11.380 -1.406 20.665 1.00 53.28 168 ALA A O 1
ATOM 1244 N N . VAL A 1 169 ? 10.623 0.421 19.594 1.00 53.62 169 VAL A N 1
ATOM 1245 C CA . VAL A 1 169 ? 11.449 0.267 18.381 1.00 53.62 169 VAL A CA 1
ATOM 1246 C C . VAL A 1 169 ? 12.934 0.492 18.692 1.00 53.62 169 VAL A C 1
ATOM 1248 O O . VAL A 1 169 ? 13.792 -0.265 18.239 1.00 53.62 169 VAL A O 1
ATOM 1251 N N . VAL A 1 170 ? 13.250 1.491 19.522 1.00 50.59 170 VAL A N 1
ATOM 1252 C CA . VAL A 1 170 ? 14.618 1.788 19.977 1.00 50.59 170 VAL A CA 1
ATOM 1253 C C . VAL A 1 170 ? 15.072 0.814 21.073 1.00 50.59 170 VAL A C 1
ATOM 1255 O O . VAL A 1 170 ? 16.225 0.393 21.071 1.00 50.59 170 VAL A O 1
ATOM 1258 N N . GLY A 1 171 ? 14.181 0.393 21.972 1.00 42.19 171 GLY A N 1
ATOM 1259 C CA . GLY A 1 171 ? 14.465 -0.527 23.082 1.00 42.19 171 GLY A CA 1
ATOM 1260 C C . GLY A 1 171 ? 14.717 -1.975 22.653 1.00 42.19 171 GLY A C 1
ATOM 1261 O O . GLY A 1 171 ? 15.414 -2.707 23.352 1.00 42.19 171 GLY A O 1
ATOM 1262 N N . GLY A 1 172 ? 14.256 -2.375 21.462 1.00 42.88 172 GLY A N 1
ATOM 1263 C CA . GLY A 1 172 ? 14.618 -3.656 20.841 1.00 42.88 172 GLY A CA 1
ATOM 1264 C C . GLY A 1 172 ? 16.108 -3.783 20.477 1.00 42.88 172 GLY A C 1
ATOM 1265 O O . GLY A 1 172 ? 16.574 -4.881 20.173 1.00 42.88 172 GLY A O 1
ATOM 1266 N N . ARG A 1 173 ? 16.884 -2.687 20.545 1.00 44.16 173 ARG A N 1
ATOM 1267 C CA . ARG A 1 173 ? 18.313 -2.632 20.178 1.00 44.16 173 ARG A CA 1
ATOM 1268 C C . ARG A 1 173 ? 19.287 -3.171 21.231 1.00 44.16 173 ARG A C 1
ATOM 1270 O O . ARG A 1 173 ? 20.484 -3.169 20.971 1.00 44.16 173 ARG A O 1
ATOM 1277 N N . ALA A 1 174 ? 18.830 -3.663 22.381 1.00 36.72 174 ALA A N 1
ATOM 1278 C CA . ALA A 1 174 ? 19.734 -4.297 23.350 1.00 36.72 174 ALA A CA 1
ATOM 1279 C C . ALA A 1 174 ? 20.015 -5.787 23.054 1.00 36.72 174 ALA A C 1
ATOM 1281 O O . ALA A 1 174 ? 20.942 -6.355 23.623 1.00 36.72 174 ALA A O 1
ATOM 1282 N N . GLY A 1 175 ? 19.225 -6.429 22.183 1.00 35.09 175 GLY A N 1
ATOM 1283 C CA . GLY A 1 175 ? 19.252 -7.884 22.009 1.00 35.09 175 GLY A CA 1
ATOM 1284 C C . GLY A 1 175 ? 20.288 -8.384 21.013 1.00 35.09 175 GLY A C 1
ATOM 1285 O O . GLY A 1 175 ? 21.252 -9.041 21.389 1.00 35.09 175 GLY A O 1
ATOM 1286 N N . HIS A 1 176 ? 20.097 -8.129 19.723 1.00 43.53 176 HIS A N 1
ATOM 1287 C CA . HIS A 1 176 ? 20.842 -8.829 18.681 1.00 43.53 176 HIS A CA 1
ATOM 1288 C C . HIS A 1 176 ? 21.080 -7.898 17.504 1.00 43.53 176 HIS A C 1
ATOM 1290 O O . HIS A 1 176 ? 20.130 -7.568 16.814 1.00 43.53 176 HIS A O 1
ATOM 1296 N N . LEU A 1 177 ? 22.329 -7.459 17.333 1.00 35.09 177 LEU A N 1
ATOM 1297 C CA . LEU A 1 177 ? 23.030 -7.180 16.071 1.00 35.09 177 LEU A CA 1
ATOM 1298 C C . LEU A 1 177 ? 24.388 -6.558 16.454 1.00 35.09 177 LEU A C 1
ATOM 1300 O O . LEU A 1 177 ? 24.494 -5.359 16.704 1.00 35.09 177 LEU A O 1
ATOM 1304 N N . ARG A 1 178 ? 25.445 -7.382 16.552 1.00 29.61 178 ARG A N 1
ATOM 1305 C CA . ARG A 1 178 ? 26.823 -6.861 16.605 1.00 29.61 178 ARG A CA 1
ATOM 1306 C C . ARG A 1 178 ? 27.144 -6.297 15.216 1.00 29.61 178 ARG A C 1
ATOM 1308 O O . ARG A 1 178 ? 27.010 -7.046 14.248 1.00 29.61 178 ARG A O 1
ATOM 1315 N N . PRO A 1 179 ? 27.595 -5.039 15.084 1.00 32.09 179 PRO A N 1
ATOM 1316 C CA . PRO A 1 179 ? 28.132 -4.567 13.819 1.00 32.09 179 PRO A CA 1
ATOM 1317 C C . PRO A 1 179 ? 29.397 -5.373 13.511 1.00 32.09 179 PRO A C 1
ATOM 1319 O O . PRO A 1 179 ? 30.371 -5.323 14.265 1.00 32.09 179 PRO A O 1
ATOM 1322 N N . VAL A 1 180 ? 29.388 -6.129 12.414 1.00 38.22 180 VAL A N 1
ATOM 1323 C CA . VAL A 1 180 ? 30.625 -6.610 11.798 1.00 38.22 180 VAL A CA 1
ATOM 1324 C C . VAL A 1 180 ? 31.244 -5.401 11.105 1.00 38.22 180 VAL A C 1
ATOM 1326 O O . VAL A 1 180 ? 30.862 -5.036 9.999 1.00 38.22 180 VAL A O 1
ATOM 1329 N N . VAL A 1 181 ? 32.168 -4.740 11.798 1.00 36.03 181 VAL A N 1
ATOM 1330 C CA . VAL A 1 181 ? 33.083 -3.777 11.187 1.00 36.03 181 VAL A CA 1
ATOM 1331 C C . VAL A 1 181 ? 34.260 -4.593 10.648 1.00 36.03 181 VAL A C 1
ATOM 1333 O O . VAL A 1 181 ? 34.994 -5.167 11.457 1.00 36.03 181 VAL A O 1
ATOM 1336 N N . PRO A 1 182 ? 34.465 -4.705 9.324 1.00 34.06 182 PRO A N 1
ATOM 1337 C CA . PRO A 1 182 ? 35.711 -5.258 8.813 1.00 34.06 182 PRO A CA 1
ATOM 1338 C C . PRO A 1 182 ? 36.858 -4.335 9.256 1.00 34.06 182 PRO A C 1
ATOM 1340 O O . PRO A 1 182 ? 36.699 -3.111 9.206 1.00 34.06 182 PRO A O 1
ATOM 1343 N N . PRO A 1 183 ? 38.001 -4.867 9.726 1.00 34.62 183 PRO A N 1
ATOM 1344 C CA . PRO A 1 183 ? 39.096 -4.028 10.187 1.00 34.62 183 PRO A CA 1
ATOM 1345 C C . PRO A 1 183 ? 39.633 -3.205 9.013 1.00 34.62 183 PRO A C 1
ATOM 1347 O O . PRO A 1 183 ? 40.314 -3.718 8.128 1.00 34.62 183 PRO A O 1
ATOM 1350 N N . GLY A 1 184 ? 39.312 -1.910 9.013 1.00 33.38 184 GLY A N 1
ATOM 1351 C CA . GLY A 1 184 ? 39.935 -0.929 8.139 1.00 33.38 184 GLY A CA 1
ATOM 1352 C C . GLY A 1 184 ? 41.435 -0.906 8.409 1.00 33.38 184 GLY A C 1
ATOM 1353 O O . GLY A 1 184 ? 41.870 -0.606 9.525 1.00 33.38 184 GLY A O 1
ATOM 1354 N N . GLY A 1 185 ? 42.216 -1.266 7.390 1.00 35.12 185 GLY A N 1
ATOM 1355 C CA . GLY A 1 185 ? 43.670 -1.205 7.414 1.00 35.12 185 GLY A CA 1
ATOM 1356 C C . GLY A 1 185 ? 44.132 0.195 7.799 1.00 35.12 185 GLY A C 1
ATOM 1357 O O . GLY A 1 185 ? 43.843 1.175 7.116 1.00 35.12 185 GLY A O 1
ATOM 1358 N N . ARG A 1 186 ? 44.845 0.292 8.922 1.00 34.47 186 ARG A N 1
ATOM 1359 C CA . ARG A 1 186 ? 45.521 1.522 9.326 1.00 34.47 186 ARG A CA 1
ATOM 1360 C C . ARG A 1 186 ? 46.643 1.796 8.328 1.00 34.47 186 ARG A C 1
ATOM 1362 O O . ARG A 1 186 ? 47.589 1.017 8.241 1.00 34.47 186 ARG A O 1
ATOM 1369 N N . ALA A 1 187 ? 46.545 2.912 7.610 1.00 36.59 187 ALA A N 1
ATOM 1370 C CA . ALA A 1 187 ? 47.683 3.514 6.933 1.00 36.59 187 ALA A CA 1
ATOM 1371 C C . ALA A 1 187 ? 48.738 3.871 7.996 1.00 36.59 187 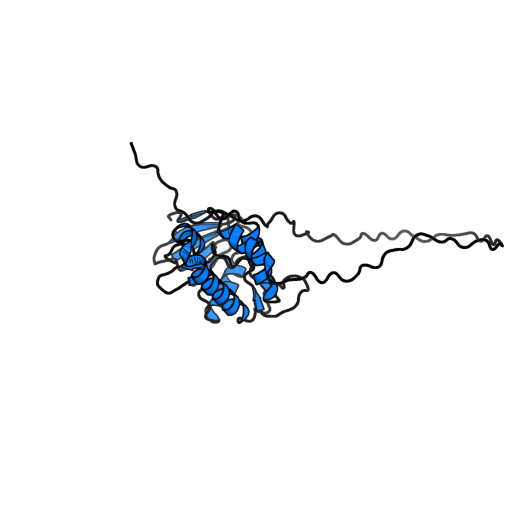ALA A C 1
ATOM 1373 O O . ALA A 1 187 ? 48.496 4.702 8.873 1.00 36.59 187 ALA A O 1
ATOM 1374 N N . GLY A 1 188 ? 49.871 3.168 7.969 1.00 33.59 188 GLY A N 1
ATOM 1375 C CA . GLY A 1 188 ? 51.041 3.484 8.786 1.00 33.59 188 GLY A CA 1
ATOM 1376 C C . GLY A 1 188 ? 51.783 4.707 8.229 1.00 33.59 188 GLY A C 1
ATOM 1377 O O . GLY A 1 188 ? 51.694 4.971 7.030 1.00 33.59 188 GLY A O 1
ATOM 1378 N N . PRO A 1 189 ? 52.502 5.463 9.075 1.00 34.25 189 PRO A N 1
ATOM 1379 C CA . PRO A 1 189 ? 53.147 6.705 8.672 1.00 34.25 189 PRO A CA 1
ATOM 1380 C C . PRO A 1 189 ? 54.346 6.461 7.748 1.00 34.25 189 PRO A C 1
ATOM 1382 O O . PRO A 1 189 ? 55.090 5.489 7.903 1.00 34.25 189 PRO A O 1
ATOM 1385 N N . ASP A 1 190 ? 54.514 7.402 6.818 1.00 37.28 190 ASP A N 1
ATOM 1386 C CA . ASP A 1 190 ? 55.606 7.547 5.857 1.00 37.28 190 ASP A CA 1
ATOM 1387 C C . ASP A 1 190 ? 56.978 7.112 6.394 1.00 37.28 190 ASP A C 1
ATOM 1389 O O . ASP A 1 190 ? 57.534 7.703 7.324 1.00 37.28 190 ASP A O 1
ATOM 1393 N N . ARG A 1 191 ? 57.589 6.139 5.712 1.00 33.88 191 ARG A N 1
ATOM 1394 C CA . ARG A 1 191 ? 59.038 5.915 5.741 1.00 33.88 191 ARG A CA 1
ATOM 1395 C C . ARG A 1 191 ? 59.608 6.213 4.359 1.00 33.88 191 ARG A C 1
ATOM 1397 O O . ARG A 1 191 ? 59.471 5.419 3.434 1.00 33.88 191 ARG A O 1
ATOM 1404 N N . ARG A 1 192 ? 60.284 7.359 4.241 1.00 33.75 192 ARG A N 1
ATOM 1405 C CA . ARG A 1 192 ? 61.200 7.657 3.129 1.00 33.75 192 ARG A CA 1
ATOM 1406 C C . ARG A 1 192 ? 62.334 6.624 3.094 1.00 33.75 192 ARG A C 1
ATOM 1408 O O . ARG A 1 192 ? 62.903 6.356 4.153 1.00 33.75 192 ARG A O 1
ATOM 1415 N N . PRO A 1 193 ? 62.785 6.176 1.913 1.00 35.75 193 PRO A N 1
ATOM 1416 C CA . PRO A 1 193 ? 64.155 5.736 1.731 1.00 35.75 193 PRO A CA 1
ATOM 1417 C C . PRO A 1 193 ? 64.988 6.800 1.007 1.00 35.75 193 PRO A C 1
ATOM 1419 O O . PRO A 1 193 ? 64.500 7.613 0.220 1.00 35.75 193 PRO A O 1
ATOM 1422 N N . ALA A 1 194 ? 66.269 6.800 1.352 1.00 31.53 194 ALA A N 1
ATOM 1423 C CA . ALA A 1 194 ? 67.285 7.739 0.926 1.00 31.53 194 ALA A CA 1
ATOM 1424 C C . ALA A 1 194 ? 67.819 7.460 -0.492 1.00 31.53 194 ALA A C 1
ATOM 1426 O O . ALA A 1 194 ? 67.925 6.315 -0.912 1.00 31.53 194 ALA A O 1
ATOM 1427 N N . GLY A 1 195 ? 68.211 8.548 -1.163 1.00 29.27 195 GLY A N 1
ATOM 1428 C CA . GLY A 1 195 ? 69.427 8.704 -1.974 1.00 29.27 195 GLY A CA 1
ATOM 1429 C C . GLY A 1 195 ? 69.827 7.639 -3.003 1.00 29.27 195 GLY A C 1
ATOM 1430 O O . GLY A 1 195 ? 70.395 6.612 -2.659 1.00 29.27 195 GLY A O 1
ATOM 1431 N N . GLY A 1 196 ? 69.750 8.013 -4.284 1.00 29.38 196 GLY A N 1
ATOM 1432 C CA . GLY A 1 196 ? 70.540 7.427 -5.372 1.00 29.38 196 GLY A CA 1
ATOM 1433 C C . GLY A 1 196 ? 70.609 8.392 -6.560 1.00 29.38 196 GLY A C 1
ATOM 1434 O O . GLY A 1 196 ? 69.578 8.805 -7.078 1.00 29.38 196 GLY A O 1
ATOM 1435 N N . ARG A 1 197 ? 71.818 8.834 -6.932 1.00 30.39 197 ARG A N 1
ATOM 1436 C CA . ARG A 1 197 ? 72.096 9.899 -7.915 1.00 30.39 197 ARG A CA 1
ATOM 1437 C C . ARG A 1 197 ? 72.251 9.367 -9.352 1.00 30.39 197 ARG A C 1
ATOM 1439 O O . ARG A 1 197 ? 73.022 8.441 -9.559 1.00 30.39 197 ARG A O 1
ATOM 1446 N N . GLY A 1 198 ? 71.690 10.120 -10.311 1.00 27.50 198 GLY A N 1
ATOM 1447 C CA . GLY A 1 198 ? 72.268 10.427 -11.640 1.00 27.50 198 GLY A CA 1
ATOM 1448 C C . GLY A 1 198 ? 71.769 9.621 -12.861 1.00 27.50 198 GLY A C 1
ATOM 1449 O O . GLY A 1 198 ? 71.301 8.503 -12.687 1.00 27.50 198 GLY A O 1
ATOM 1450 N N . PRO A 1 199 ? 71.965 10.107 -14.112 1.00 37.03 199 PRO A N 1
ATOM 1451 C CA . PRO A 1 199 ? 71.962 11.499 -14.579 1.00 37.03 199 PRO A CA 1
ATOM 1452 C C . PRO A 1 199 ? 71.076 11.764 -15.833 1.00 37.03 199 PRO A C 1
ATOM 1454 O O . PRO A 1 199 ? 70.721 10.876 -16.596 1.00 37.03 199 PRO A O 1
ATOM 1457 N N . SER A 1 200 ? 70.764 13.055 -16.014 1.00 30.56 200 SER A N 1
ATOM 1458 C CA . SER A 1 200 ? 70.359 13.819 -17.215 1.00 30.56 200 SER A CA 1
ATOM 1459 C C . SER A 1 200 ? 70.232 13.124 -18.586 1.00 30.56 200 SER A C 1
ATOM 1461 O O . SER A 1 200 ? 71.230 12.701 -19.164 1.00 30.56 200 SER A O 1
ATOM 1463 N N . ALA A 1 201 ? 69.071 13.313 -19.232 1.00 33.25 201 ALA A N 1
ATOM 1464 C CA . ALA A 1 201 ? 69.005 13.574 -20.674 1.00 33.25 201 ALA A CA 1
ATOM 1465 C C . ALA A 1 201 ? 67.814 14.486 -21.032 1.00 33.25 201 ALA A C 1
ATOM 1467 O O . ALA A 1 201 ? 66.648 14.125 -20.881 1.00 33.25 201 ALA A O 1
ATOM 1468 N N . ARG A 1 202 ? 68.134 15.684 -21.535 1.00 31.08 202 ARG A N 1
ATOM 1469 C CA . ARG A 1 202 ? 67.224 16.572 -22.270 1.00 31.08 202 ARG A CA 1
ATOM 1470 C C . ARG A 1 202 ? 66.782 15.889 -23.567 1.00 31.08 202 ARG A C 1
ATOM 1472 O O . ARG A 1 202 ? 67.631 15.450 -24.339 1.00 31.08 202 ARG A O 1
ATOM 1479 N N . ARG A 1 203 ? 65.489 15.947 -23.888 1.00 33.62 203 ARG A N 1
ATOM 1480 C CA . ARG A 1 203 ? 65.035 16.008 -25.283 1.00 33.62 203 ARG A CA 1
ATOM 1481 C C . ARG A 1 203 ? 63.768 16.842 -25.397 1.00 33.62 203 ARG A C 1
ATOM 1483 O O . ARG A 1 203 ? 62.873 16.771 -24.563 1.00 33.62 203 ARG A O 1
ATOM 1490 N N . SER A 1 204 ? 63.775 17.673 -26.423 1.00 28.44 204 SER A N 1
ATOM 1491 C CA . SER A 1 204 ? 62.816 18.727 -26.713 1.00 28.44 204 SER A CA 1
ATOM 1492 C C . SER A 1 204 ? 61.800 18.266 -27.768 1.00 28.44 204 SER A C 1
ATOM 1494 O O . SER A 1 204 ? 62.192 17.550 -28.687 1.00 28.44 204 SER A O 1
ATOM 1496 N N . GLN A 1 205 ? 60.581 18.830 -27.676 1.00 29.59 205 GLN A N 1
ATOM 1497 C CA . GLN A 1 205 ? 59.564 19.059 -28.736 1.00 29.59 205 GLN A CA 1
ATOM 1498 C C . GLN A 1 205 ? 58.733 17.864 -29.275 1.00 29.59 205 GLN A C 1
ATOM 1500 O O . GLN A 1 205 ? 59.178 16.725 -29.176 1.00 29.59 205 GLN A O 1
ATOM 1505 N N . PRO A 1 206 ? 57.603 18.095 -29.995 1.00 36.44 206 PRO A N 1
ATOM 1506 C CA . PRO A 1 206 ? 56.553 19.128 -29.861 1.00 36.44 206 PRO A CA 1
ATOM 1507 C C . PRO A 1 206 ? 55.099 18.571 -29.981 1.00 36.44 206 PRO A C 1
ATOM 1509 O O . PRO A 1 206 ? 54.875 17.449 -30.416 1.00 36.44 206 PRO A O 1
ATOM 1512 N N . GLY A 1 207 ? 54.109 19.410 -29.632 1.00 31.11 207 GLY A N 1
ATOM 1513 C CA . GLY A 1 207 ? 52.762 19.513 -30.238 1.00 31.11 207 GLY A CA 1
ATOM 1514 C C . GLY A 1 207 ? 51.853 18.275 -30.358 1.00 31.11 207 GLY A C 1
ATOM 1515 O O . GLY A 1 207 ? 51.989 17.482 -31.284 1.00 31.11 207 GLY A O 1
ATOM 1516 N N . ARG A 1 208 ? 50.792 18.206 -29.536 1.00 36.12 208 ARG A N 1
ATOM 1517 C CA . ARG A 1 208 ? 49.574 17.425 -29.845 1.00 36.12 208 ARG A CA 1
ATOM 1518 C C . ARG A 1 208 ? 48.310 18.293 -29.738 1.00 36.12 208 ARG A C 1
ATOM 1520 O O . ARG A 1 208 ? 48.270 19.188 -28.893 1.00 36.12 208 ARG A O 1
ATOM 1527 N N . PRO A 1 209 ? 47.304 18.061 -30.602 1.00 33.97 209 PRO A N 1
ATOM 1528 C CA . PRO A 1 209 ? 46.158 18.946 -30.766 1.00 33.97 209 PRO A CA 1
ATOM 1529 C C . PRO A 1 209 ? 45.149 18.808 -29.622 1.00 33.97 209 PRO A C 1
ATOM 1531 O O . PRO A 1 209 ? 44.919 17.723 -29.087 1.00 33.97 209 PRO A O 1
ATOM 1534 N N . ARG A 1 210 ? 44.512 19.934 -29.288 1.00 36.75 210 ARG A N 1
ATOM 1535 C CA . ARG A 1 210 ? 43.343 20.009 -28.410 1.00 36.75 210 ARG A CA 1
ATOM 1536 C C . ARG A 1 210 ? 42.157 19.328 -29.093 1.00 36.75 210 ARG A C 1
ATOM 1538 O O . ARG A 1 210 ? 41.665 19.827 -30.098 1.00 36.75 210 ARG A O 1
ATOM 1545 N N . THR A 1 211 ? 41.671 18.238 -28.513 1.00 37.00 211 THR A N 1
ATOM 1546 C CA . THR A 1 211 ? 40.298 17.765 -28.721 1.00 37.00 211 THR A CA 1
ATOM 1547 C C . THR A 1 211 ? 39.608 17.771 -27.364 1.00 37.00 211 THR A C 1
ATOM 1549 O O . THR A 1 211 ? 40.122 17.237 -26.381 1.00 37.00 211 THR A O 1
ATOM 1552 N N . GLY A 1 212 ? 38.507 18.515 -27.287 1.00 38.31 212 GLY A N 1
ATOM 1553 C CA . GLY A 1 212 ? 37.695 18.639 -26.089 1.00 38.31 212 GLY A CA 1
ATOM 1554 C C . GLY A 1 212 ? 36.946 17.341 -25.821 1.00 38.31 212 GLY A C 1
ATOM 1555 O O . GLY A 1 212 ? 36.269 16.822 -26.702 1.00 38.31 212 GLY A O 1
ATOM 1556 N N . ALA A 1 213 ? 37.048 16.851 -24.592 1.00 30.47 213 ALA A N 1
ATOM 1557 C CA . ALA A 1 213 ? 36.143 15.858 -24.043 1.00 30.47 213 ALA A CA 1
ATOM 1558 C C . ALA A 1 213 ? 35.517 16.466 -22.784 1.00 30.47 213 ALA A C 1
ATOM 1560 O O . ALA A 1 213 ? 36.172 16.610 -21.752 1.00 30.47 213 ALA A O 1
ATOM 1561 N N . HIS A 1 214 ? 34.258 16.885 -22.903 1.00 35.34 214 HIS A N 1
ATOM 1562 C CA . HIS A 1 214 ? 33.400 17.151 -21.754 1.00 35.34 214 HIS A CA 1
ATOM 1563 C C . HIS A 1 214 ? 33.143 15.828 -21.011 1.00 35.34 214 HIS A C 1
ATOM 1565 O O . HIS A 1 214 ? 32.861 14.824 -21.668 1.00 35.34 214 HIS A O 1
ATOM 1571 N N . PRO A 1 215 ? 33.199 15.787 -19.668 1.00 37.62 215 PRO A N 1
ATOM 1572 C CA . PRO A 1 215 ? 32.662 14.654 -18.923 1.00 37.62 215 PRO A CA 1
ATOM 1573 C C . PRO A 1 215 ? 31.125 14.616 -19.058 1.00 37.62 215 PRO A C 1
ATOM 1575 O O . PRO A 1 215 ? 30.505 15.680 -19.156 1.00 37.62 215 PRO A O 1
ATOM 1578 N N . PRO A 1 216 ? 30.489 13.428 -19.055 1.00 34.09 216 PRO A N 1
ATOM 1579 C CA . PRO A 1 216 ? 29.034 13.323 -19.137 1.00 34.09 216 PRO A CA 1
ATOM 1580 C C . PRO A 1 216 ? 28.364 13.956 -17.902 1.00 34.09 216 PRO A C 1
ATOM 1582 O O . PRO A 1 216 ? 28.943 13.932 -16.807 1.00 34.09 216 PRO A O 1
ATOM 1585 N N . PRO A 1 217 ? 27.152 14.527 -18.045 1.00 31.94 217 PRO A N 1
ATOM 1586 C CA . PRO A 1 217 ? 26.446 15.135 -16.928 1.00 31.94 217 PRO A CA 1
ATOM 1587 C C . PRO A 1 217 ? 26.088 14.080 -15.879 1.00 31.94 217 PRO A C 1
ATOM 1589 O O . PRO A 1 217 ? 25.595 12.995 -16.187 1.00 31.94 217 PRO A O 1
ATOM 1592 N N . ARG A 1 218 ? 26.338 14.427 -14.614 1.00 34.59 218 ARG A N 1
ATOM 1593 C CA . ARG A 1 218 ? 25.885 13.672 -13.446 1.00 34.59 218 ARG A CA 1
ATOM 1594 C C . ARG A 1 218 ? 24.354 13.645 -13.461 1.00 34.59 218 ARG A C 1
ATOM 1596 O O . ARG A 1 218 ? 23.733 14.705 -13.458 1.00 34.59 218 ARG A O 1
ATOM 1603 N N . GLY A 1 219 ? 23.767 12.448 -13.489 1.00 29.83 219 GLY A N 1
ATOM 1604 C CA . GLY A 1 219 ? 22.327 12.257 -13.305 1.00 29.83 219 GLY A CA 1
ATOM 1605 C C . GLY A 1 219 ? 21.857 12.826 -11.959 1.00 29.83 219 GLY A C 1
ATOM 1606 O O . GLY A 1 219 ? 22.682 13.007 -11.055 1.00 29.83 219 GLY A O 1
ATOM 1607 N N . PRO A 1 220 ? 20.561 13.148 -11.812 1.00 30.17 220 PRO A N 1
ATOM 1608 C CA . PRO A 1 220 ? 20.057 13.802 -10.616 1.00 30.17 220 PRO A CA 1
ATOM 1609 C C . PRO A 1 220 ? 20.257 12.878 -9.414 1.00 30.17 220 PRO A C 1
ATOM 1611 O O . PRO A 1 220 ? 19.681 11.795 -9.328 1.00 30.17 220 PRO A O 1
ATOM 1614 N N . GLY A 1 221 ? 21.126 13.311 -8.502 1.00 24.88 221 GLY A N 1
ATOM 1615 C CA . GLY A 1 221 ? 21.329 12.662 -7.219 1.00 24.88 221 GLY A CA 1
ATOM 1616 C C . GLY A 1 221 ? 20.026 12.683 -6.433 1.00 24.88 221 GLY A C 1
ATOM 1617 O O . GLY A 1 221 ? 19.407 13.734 -6.264 1.00 24.88 221 GLY A O 1
ATOM 1618 N N . VAL A 1 222 ? 19.615 11.511 -5.961 1.00 25.92 222 VAL A N 1
ATOM 1619 C CA . VAL A 1 222 ? 18.488 11.360 -5.046 1.00 25.92 222 VAL A CA 1
ATOM 1620 C C . VAL A 1 222 ? 18.859 12.107 -3.762 1.00 25.92 222 VAL A C 1
ATOM 1622 O O . VAL A 1 222 ? 19.756 11.699 -3.027 1.00 25.92 222 VAL A O 1
ATOM 1625 N N . SER A 1 223 ? 18.256 13.276 -3.550 1.00 24.25 223 SER A N 1
ATOM 1626 C CA . SER A 1 223 ? 18.526 14.102 -2.375 1.00 24.25 223 SER A CA 1
ATOM 1627 C C . SER A 1 223 ? 17.940 13.431 -1.134 1.00 24.25 223 SER A C 1
ATOM 1629 O O . SER A 1 223 ? 16.766 13.067 -1.113 1.00 24.25 223 SER A O 1
ATOM 1631 N N . ALA A 1 224 ? 18.746 13.317 -0.078 1.00 25.81 224 ALA A N 1
ATOM 1632 C CA . ALA A 1 224 ? 18.411 12.706 1.212 1.00 25.81 224 ALA A CA 1
ATOM 1633 C C . ALA A 1 224 ? 17.321 13.453 2.025 1.00 25.81 224 ALA A C 1
ATOM 1635 O O . ALA A 1 224 ? 17.113 13.163 3.200 1.00 25.81 224 ALA A O 1
ATOM 1636 N N . ALA A 1 225 ? 16.613 14.411 1.419 1.00 23.61 225 ALA A N 1
ATOM 1637 C CA . ALA A 1 225 ? 15.574 15.221 2.055 1.00 23.61 225 ALA A CA 1
ATOM 1638 C C . ALA A 1 225 ? 14.163 14.588 2.030 1.00 23.61 225 ALA A C 1
ATOM 1640 O O . ALA A 1 225 ? 13.217 15.189 2.538 1.00 23.61 225 ALA A O 1
ATOM 1641 N N . SER A 1 226 ? 14.002 13.382 1.475 1.00 25.77 226 SER A N 1
ATOM 1642 C CA . SER A 1 226 ? 12.694 12.714 1.340 1.00 25.77 226 SER A CA 1
ATOM 1643 C C . SER A 1 226 ? 12.277 11.843 2.541 1.00 25.77 226 SER A C 1
ATOM 1645 O O . SER A 1 226 ? 11.238 11.201 2.477 1.00 25.77 226 SER A O 1
ATOM 1647 N N . LEU A 1 227 ? 13.047 11.812 3.639 1.00 28.14 227 LEU A N 1
ATOM 1648 C CA . LEU A 1 227 ? 12.950 10.778 4.691 1.00 28.14 227 LEU A CA 1
ATOM 1649 C C . LEU A 1 227 ? 12.358 11.241 6.046 1.00 28.14 227 LEU A C 1
ATOM 1651 O O . LEU A 1 227 ? 12.751 10.729 7.093 1.00 28.14 227 LEU A O 1
ATOM 1655 N N . LEU A 1 228 ? 11.428 12.203 6.078 1.00 29.75 228 LEU A N 1
ATOM 1656 C CA . LEU A 1 228 ? 10.771 12.620 7.334 1.00 29.75 228 LEU A CA 1
ATOM 1657 C C . LEU A 1 228 ? 9.284 12.199 7.382 1.00 29.75 228 LEU A C 1
ATOM 1659 O O . LEU A 1 228 ? 8.545 12.593 6.478 1.00 29.75 228 LEU A O 1
ATOM 1663 N N . PRO A 1 229 ? 8.819 11.457 8.416 1.00 35.22 229 PRO A N 1
ATOM 1664 C CA . PRO A 1 229 ? 7.472 10.862 8.424 1.00 35.22 229 PRO A CA 1
ATOM 1665 C C . PRO A 1 229 ? 6.342 11.839 8.754 1.00 35.22 229 PRO A C 1
ATOM 1667 O O . PRO A 1 229 ? 6.489 12.734 9.592 1.00 35.22 229 PRO A O 1
ATOM 1670 N N . GLY A 1 230 ? 5.215 11.633 8.069 1.00 36.88 230 GLY A N 1
ATOM 1671 C CA . GLY A 1 230 ? 4.012 12.456 8.090 1.00 36.88 230 GLY A CA 1
ATOM 1672 C C . GLY A 1 230 ? 3.086 12.227 9.287 1.00 36.88 230 GLY A C 1
ATOM 1673 O O . GLY A 1 230 ? 3.248 11.319 10.093 1.00 36.88 230 GLY A O 1
ATOM 1674 N N . ARG A 1 231 ? 2.110 13.131 9.398 1.00 37.22 231 ARG A N 1
ATOM 1675 C CA . ARG A 1 231 ? 0.936 13.058 10.273 1.00 37.22 231 ARG A CA 1
ATOM 1676 C C . ARG A 1 231 ? -0.291 13.069 9.375 1.00 37.22 231 ARG A C 1
ATOM 1678 O O . ARG A 1 231 ? -0.766 14.162 9.079 1.00 37.22 231 ARG A O 1
ATOM 1685 N N . ILE A 1 232 ? -0.805 11.936 8.897 1.00 37.25 232 ILE A N 1
ATOM 1686 C CA . ILE A 1 232 ? -1.995 11.998 8.028 1.00 37.25 232 ILE A CA 1
ATOM 1687 C C . ILE A 1 232 ? -2.875 10.746 8.161 1.00 37.25 232 ILE A C 1
ATOM 1689 O O . ILE A 1 232 ? -2.762 9.817 7.380 1.00 37.25 232 ILE A O 1
ATOM 1693 N N . TRP A 1 233 ? -3.781 10.751 9.147 1.00 35.84 233 TRP A N 1
ATOM 1694 C CA . TRP A 1 233 ? -5.154 10.211 9.058 1.00 35.84 233 TRP A CA 1
ATOM 1695 C C . TRP A 1 233 ? -5.897 10.506 10.369 1.00 35.84 233 TRP A C 1
ATOM 1697 O O . TRP A 1 233 ? -6.047 9.658 11.251 1.00 35.84 233 TRP A O 1
ATOM 1707 N N . ALA A 1 234 ? -6.337 11.749 10.534 1.00 31.39 234 ALA A N 1
ATOM 1708 C CA . ALA A 1 234 ? -7.370 12.091 11.501 1.00 31.39 234 ALA A CA 1
ATOM 1709 C C . ALA A 1 234 ? -8.264 13.164 10.870 1.00 31.39 234 ALA A C 1
ATOM 1711 O O . ALA A 1 234 ? -7.729 14.098 10.266 1.00 31.39 234 ALA A O 1
ATOM 1712 N N . PRO A 1 235 ? -9.599 13.055 10.982 1.00 30.67 235 PRO A N 1
ATOM 1713 C CA . PRO A 1 235 ? -10.471 14.155 10.594 1.00 30.67 235 PRO A CA 1
ATOM 1714 C C . PRO A 1 235 ? -10.115 15.405 11.421 1.00 30.67 235 PRO A C 1
ATOM 1716 O O . PRO A 1 235 ? -9.665 15.265 12.566 1.00 30.67 235 PRO A O 1
ATOM 1719 N N . PRO A 1 236 ? -10.304 16.624 10.884 1.00 34.56 236 PRO A N 1
ATOM 1720 C CA . PRO A 1 236 ? -10.134 17.837 11.671 1.00 34.56 236 PRO A CA 1
ATOM 1721 C C . PRO A 1 236 ? -11.046 17.769 12.900 1.00 34.56 236 PRO A C 1
ATOM 1723 O O . PRO A 1 236 ? -12.251 17.546 12.783 1.00 34.56 236 PRO A O 1
ATOM 1726 N N . VAL A 1 237 ? -10.466 17.938 14.090 1.00 41.38 237 VAL A N 1
ATOM 1727 C CA . VAL A 1 237 ? -11.239 18.109 15.323 1.00 41.38 237 VAL A CA 1
ATOM 1728 C C . VAL A 1 237 ? -11.911 19.473 15.224 1.00 41.38 237 VAL A C 1
ATOM 1730 O O . VAL A 1 237 ? -11.261 20.504 15.379 1.00 41.38 237 VAL A O 1
ATOM 1733 N N . THR A 1 238 ? -13.204 19.491 14.920 1.00 36.97 238 THR A N 1
ATOM 1734 C CA . THR A 1 238 ? -14.021 20.697 15.039 1.00 36.97 238 THR A CA 1
ATOM 1735 C C . THR A 1 238 ? -14.189 21.029 16.522 1.00 36.97 238 THR A C 1
ATOM 1737 O O . THR A 1 238 ? -14.681 20.168 17.260 1.00 36.97 238 THR A O 1
ATOM 1740 N N . PRO A 1 239 ? -13.830 22.236 16.994 1.00 42.09 239 PRO A N 1
ATOM 1741 C CA . PRO A 1 239 ? -14.310 22.694 18.288 1.00 42.09 239 PRO A CA 1
ATOM 1742 C C . PRO A 1 239 ? -15.834 22.842 18.192 1.00 42.09 239 PRO A C 1
ATOM 1744 O O . PRO A 1 239 ? -16.341 23.571 17.339 1.00 42.09 239 PRO A O 1
ATOM 1747 N N . GLY A 1 240 ? -16.572 22.094 19.011 1.00 41.25 240 GLY A N 1
ATOM 1748 C CA . GLY A 1 240 ? -18.009 22.313 19.177 1.00 41.25 240 GLY A CA 1
ATOM 1749 C C . GLY A 1 240 ? -18.247 23.634 19.920 1.00 41.25 240 GLY A C 1
ATOM 1750 O O . GLY A 1 240 ? -17.484 23.914 20.846 1.00 41.25 240 GLY A O 1
ATOM 1751 N N . PRO A 1 241 ? -19.242 24.453 19.534 1.00 57.72 241 PRO A N 1
ATOM 1752 C CA . PRO A 1 241 ? -19.541 25.697 20.235 1.00 57.72 241 PRO A CA 1
ATOM 1753 C C . PRO A 1 241 ? -20.680 25.536 21.256 1.00 57.72 241 PRO A C 1
ATOM 1755 O O . PRO A 1 241 ? -21.476 24.595 21.135 1.00 57.72 241 PRO A O 1
ATOM 1758 N N . PRO A 1 242 ? -20.897 26.545 22.117 1.00 55.50 242 PRO A N 1
ATOM 1759 C CA . PRO A 1 242 ? -19.963 27.561 22.623 1.00 55.50 242 PRO A CA 1
ATOM 1760 C C . PRO A 1 242 ? -19.545 27.333 24.087 1.00 55.50 242 PRO A C 1
ATOM 1762 O O . PRO A 1 242 ? -20.331 26.739 24.859 1.00 55.50 242 PRO A O 1
#

pLDDT: mean 73.23, std 27.74, range [23.61, 98.62]

InterPro domains:
  IPR002575 Aminoglycoside phosphotransferase [PF01636] (3-102)
  IPR002575 Aminoglycoside phosphotransferase [PF01636] (113-166)
  IPR011009 Protein kinase-like domain superfamily [SSF56112] (2-155)

Radius of gyration: 26.42 Å; chains: 1; bounding box: 93×41×55 Å

Sequence (242 aa):
MQLLGVGRDADVFALDGGRVLRRYRDPQRSAEREARVMAHARAAGLPVPEVFDVDGADLVLQRIEGPTMAAALVRRPWTLAAQARVLAGLHRAVHEVPAPEWLPGVGDLGGTALLHLDLHPENVLLAAGGPVVIDWTNAARGPAGADVADAWLVMSVGSVPGGRLQAAVVGGRAGHLRPVVPPGGRAGPDRRPAGGRGPSARRSQPGRPRTGAHPPPRGPGVSAASLLPGRIWAPPVTPGPP

Organism: NCBI:txid38502

Secondary structure (DSSP, 8-state):
-EEEEE-SSEEEEEETTTEEEEEESSTTS-SHHHHHHHHHHHHTT---PPEEEEETTEEEEE---S-BHHHHHHH-GGGHHHHHHHHHHHHHHHHHSBPPTTSPBSTT----EEE-S--SGGGEEEETTEEEE--GGG-EEE-HHHHHHHHHHHHHHS--TTSHHHHHHHHGGGTS-------PPP-----PPP-------------------PPPPPP----GGG-----------PPPP-

Foldseek 3Di:
DAFPWDDPFWTWADDPPQKIKTFGPPQQAFCVVVLVLQVLCVVLVQQAWHWDDGDRRITMTGHFDAFFQLVVCVVPVVCVVVVVVVLVVNLVSQQVRFDDPPFAADPPQDAGGKAQLARERRQWGQGPVGIHGHDSPPIGGHHSVNNVVSRLLLQQQEPRPPVVSNCVSVVVVVPDDDDPDPDDDDDDDDDDDDDDDDDDDDDDDDDDDDDDDDDDDDDDDPDPPPRYYDDDDDDPPDDDDD